Protein AF-A0A8H9YV05-F1 (afdb_monomer_lite)

Secondary structure (DSSP, 8-state):
-PPPPPTTB-HHHHHHHHHHTTTTHHHHGGGSSSPEEHHHHHHHHHHHT--HHHHHHHHHHHHSSTHHHHSEE-TT---SSGGGTT-TT-EEE-TTPPB-B-HHHHHHHHHHHSS--PBPPPPTT--EETTTTEE-B-B-TTT--BBSTTSB-TTHHHH-BTTB-GGGPPPP----HHHHHHHHHHHHHHT-SB-EEHHHHHHHHHHHHHHHHHH--TTHHHHHHHHHHHHHHHHHHHHHHHHT-GGGG----HHHHHHHHHH-SSHHHHHHHHHHH-S---BSGGGTTEEEEE-SSS-EEEEEETTTTEEEEE-SS--GGGTTS-SGGGGGGS---EEE-TTSPPPP-----

pLDDT: mean 85.39, std 14.09, range [30.28, 97.0]

Structure (mmCIF, N/CA/C/O backbone):
data_AF-A0A8H9YV05-F1
#
_entry.id   AF-A0A8H9YV05-F1
#
loop_
_atom_site.group_PDB
_atom_site.id
_atom_site.type_symbol
_atom_site.label_atom_id
_atom_site.label_alt_id
_atom_site.label_comp_id
_atom_site.label_asym_id
_atom_site.label_entity_id
_atom_site.label_seq_id
_atom_site.pdbx_PDB_ins_code
_atom_site.Cartn_x
_atom_site.Cartn_y
_atom_site.Cartn_z
_atom_site.occupancy
_atom_site.B_iso_or_equiv
_atom_site.auth_seq_id
_atom_site.auth_comp_id
_atom_site.auth_asym_id
_atom_site.auth_atom_id
_atom_site.pdbx_PDB_model_num
ATOM 1 N N . MET A 1 1 ? -4.183 -20.025 21.592 1.00 52.78 1 MET A N 1
ATOM 2 C CA . MET A 1 1 ? -4.871 -19.757 20.310 1.00 52.78 1 MET A CA 1
ATOM 3 C C . MET A 1 1 ? -4.458 -18.364 19.858 1.00 52.78 1 MET A C 1
ATOM 5 O O . MET A 1 1 ? -4.614 -17.441 20.644 1.00 52.78 1 MET A O 1
ATOM 9 N N . ARG A 1 2 ? -3.829 -18.220 18.684 1.00 69.75 2 ARG A N 1
ATOM 10 C CA . ARG A 1 2 ? -3.379 -16.913 18.174 1.00 69.75 2 ARG A CA 1
ATOM 11 C C . ARG A 1 2 ? -4.521 -16.258 17.395 1.00 69.75 2 ARG A C 1
ATOM 13 O O . ARG A 1 2 ? -5.194 -16.952 16.631 1.00 69.75 2 ARG A O 1
ATOM 20 N N . LEU A 1 3 ? -4.765 -14.966 17.610 1.00 84.75 3 LEU A N 1
ATOM 21 C CA . LEU A 1 3 ? -5.766 -14.237 16.833 1.00 84.75 3 LEU A CA 1
ATOM 22 C C . LEU A 1 3 ? -5.299 -14.144 15.381 1.00 84.75 3 LEU A C 1
ATOM 24 O O . LEU A 1 3 ? -4.133 -13.877 15.109 1.00 84.75 3 LEU A O 1
ATOM 28 N N . ARG A 1 4 ? -6.215 -14.382 14.443 1.00 90.25 4 ARG A N 1
ATOM 29 C CA . ARG A 1 4 ? -5.940 -14.176 13.021 1.00 90.25 4 ARG A CA 1
ATOM 30 C C . ARG A 1 4 ? -6.099 -12.694 12.691 1.00 90.25 4 ARG A C 1
ATOM 32 O O . ARG A 1 4 ? -7.070 -12.070 13.137 1.00 90.25 4 ARG A O 1
ATOM 39 N N . ILE A 1 5 ? -5.173 -12.161 11.902 1.00 95.00 5 ILE A N 1
ATOM 40 C CA . ILE A 1 5 ? -5.347 -10.871 11.235 1.00 95.00 5 ILE A CA 1
ATOM 41 C C . ILE A 1 5 ? -6.359 -11.029 10.091 1.00 95.00 5 ILE A C 1
ATOM 43 O O . ILE A 1 5 ? -6.326 -12.029 9.368 1.00 95.00 5 ILE A O 1
ATOM 47 N N . GLN A 1 6 ? -7.307 -10.100 9.970 1.00 95.44 6 GLN A N 1
ATOM 48 C CA . GLN A 1 6 ? -8.339 -10.152 8.931 1.00 95.44 6 GLN A CA 1
ATOM 49 C C . GLN A 1 6 ? -7.835 -9.569 7.613 1.00 95.44 6 GLN A C 1
ATOM 51 O O . GLN A 1 6 ? -6.949 -8.716 7.584 1.00 95.44 6 GLN A O 1
ATOM 56 N N . ARG A 1 7 ? -8.417 -10.005 6.490 1.00 92.38 7 ARG A N 1
ATOM 57 C CA . ARG A 1 7 ? -8.039 -9.493 5.168 1.00 92.38 7 ARG A CA 1
ATOM 58 C C . ARG A 1 7 ? -8.268 -7.980 5.100 1.00 92.38 7 ARG A C 1
ATOM 60 O O . ARG A 1 7 ? -9.391 -7.505 5.260 1.00 92.38 7 ARG A O 1
ATOM 67 N N . GLY A 1 8 ? -7.200 -7.235 4.823 1.00 91.56 8 GLY A N 1
ATOM 68 C CA . GLY A 1 8 ? -7.236 -5.775 4.762 1.00 91.56 8 GLY A CA 1
ATOM 69 C C . GLY A 1 8 ? -7.417 -5.088 6.118 1.00 91.56 8 GLY A C 1
ATOM 70 O O . GLY A 1 8 ? -7.754 -3.910 6.125 1.00 91.56 8 GLY A O 1
ATOM 71 N N . GLU A 1 9 ? -7.235 -5.789 7.242 1.00 96.25 9 GLU A N 1
ATOM 72 C CA . GLU A 1 9 ? -7.061 -5.180 8.569 1.00 96.25 9 GLU A CA 1
ATOM 73 C C . GLU A 1 9 ? -5.712 -4.453 8.638 1.00 96.25 9 GLU A C 1
ATOM 75 O O . GLU A 1 9 ? -4.730 -4.962 8.106 1.00 96.25 9 GLU A O 1
ATOM 80 N N . SER A 1 10 ? -5.628 -3.279 9.267 1.00 95.44 10 SER A N 1
ATOM 81 C CA . SER A 1 10 ? -4.327 -2.623 9.466 1.00 95.44 10 SER A CA 1
ATOM 82 C C . SER A 1 10 ? -3.483 -3.346 10.519 1.00 95.44 10 SER A C 1
ATOM 84 O O . SER A 1 10 ? -4.015 -3.985 11.433 1.00 95.44 10 SER A O 1
ATOM 86 N N . LEU A 1 11 ? -2.156 -3.197 10.454 1.00 95.31 11 LEU A N 1
ATOM 87 C CA . LEU A 1 11 ? -1.271 -3.714 11.506 1.00 95.31 11 LEU A CA 1
ATOM 88 C C . LEU A 1 11 ? -1.637 -3.144 12.884 1.00 95.31 11 LEU A C 1
ATOM 90 O O . LEU A 1 11 ? -1.702 -3.892 13.861 1.00 95.31 11 LEU A O 1
ATOM 94 N N . ARG A 1 12 ? -1.949 -1.843 12.961 1.00 93.62 12 ARG A N 1
ATOM 95 C CA . ARG A 1 12 ? -2.385 -1.207 14.212 1.00 93.62 12 ARG A CA 1
ATOM 96 C C . ARG A 1 12 ? -3.721 -1.734 14.717 1.00 93.62 12 ARG A C 1
ATOM 98 O O . ARG A 1 12 ? -3.843 -1.965 15.916 1.00 93.62 12 ARG A O 1
ATOM 105 N N . SER A 1 13 ? -4.688 -1.988 13.835 1.00 94.88 13 SER A N 1
ATOM 106 C CA . SER A 1 13 ? -5.951 -2.629 14.219 1.00 94.88 13 SER A CA 1
ATOM 107 C C . SER A 1 13 ? -5.705 -3.989 14.847 1.00 94.88 13 SER A C 1
ATOM 109 O O . SER A 1 13 ? -6.236 -4.278 15.915 1.00 94.88 13 SER A O 1
ATOM 111 N N . TYR A 1 14 ? -4.869 -4.812 14.207 1.00 95.31 14 TYR A N 1
ATOM 112 C CA . TYR A 1 14 ? -4.550 -6.142 14.704 1.00 95.31 14 TYR A CA 1
ATOM 113 C C . TYR A 1 14 ? -3.910 -6.085 16.095 1.00 95.31 14 TYR A C 1
ATOM 115 O O . TYR A 1 14 ? -4.326 -6.821 16.993 1.00 95.31 14 TYR A O 1
ATOM 123 N N . VAL A 1 15 ? -2.937 -5.189 16.292 1.00 94.12 15 VAL A N 1
ATOM 124 C CA . VAL A 1 15 ? -2.293 -4.973 17.595 1.00 94.12 15 VAL A CA 1
ATOM 125 C C . VAL A 1 15 ? -3.318 -4.504 18.630 1.00 94.12 15 VAL A C 1
ATOM 127 O O . VAL A 1 15 ? -3.464 -5.155 19.664 1.00 94.12 15 VAL A O 1
ATOM 130 N N . ALA A 1 16 ? -4.076 -3.444 18.342 1.00 93.06 16 ALA A N 1
ATOM 131 C CA . ALA A 1 16 ? -5.063 -2.878 19.260 1.00 93.06 16 ALA A CA 1
ATOM 132 C C . ALA A 1 16 ? -6.143 -3.897 19.648 1.00 93.06 16 ALA A C 1
ATOM 134 O O . ALA A 1 16 ? -6.433 -4.072 20.830 1.00 93.06 16 ALA A O 1
ATOM 135 N N . ARG A 1 17 ? -6.675 -4.649 18.679 1.00 93.38 17 ARG A N 1
ATOM 136 C CA . ARG A 1 17 ? -7.692 -5.687 18.906 1.00 93.38 17 ARG A CA 1
ATOM 137 C C . ARG A 1 17 ? -7.158 -6.820 19.768 1.00 93.38 17 ARG A C 1
ATOM 139 O O . ARG A 1 17 ? -7.846 -7.312 20.661 1.00 93.38 17 ARG A O 1
ATOM 146 N N . THR A 1 18 ? -5.924 -7.237 19.502 1.00 92.38 18 THR A N 1
ATOM 147 C CA . THR A 1 18 ? -5.271 -8.310 20.254 1.00 92.38 18 THR A CA 1
ATOM 148 C C . THR A 1 18 ? -5.051 -7.901 21.711 1.00 92.38 18 THR A C 1
ATOM 150 O O . THR A 1 18 ? -5.370 -8.671 22.619 1.00 92.38 18 THR A O 1
ATOM 153 N N . LEU A 1 19 ? -4.617 -6.658 21.940 1.00 91.56 19 LEU A N 1
ATOM 154 C CA . LEU A 1 19 ? -4.466 -6.082 23.275 1.00 91.56 19 LEU A CA 1
ATOM 155 C C . LEU A 1 19 ? -5.808 -5.895 23.994 1.00 91.56 19 LEU A C 1
ATOM 157 O O . LEU A 1 19 ? -5.911 -6.262 25.164 1.00 91.56 19 LEU A O 1
ATOM 161 N N . TYR A 1 20 ? -6.831 -5.388 23.301 1.00 91.31 20 TYR A N 1
ATOM 162 C CA . TYR A 1 20 ? -8.177 -5.183 23.844 1.00 91.31 20 TYR A CA 1
ATOM 163 C C . TYR A 1 20 ? -8.790 -6.492 24.356 1.00 91.31 20 TYR A C 1
ATOM 165 O O . TYR A 1 20 ? -9.303 -6.559 25.471 1.00 91.31 20 TYR A O 1
ATOM 173 N N . LEU A 1 21 ? -8.649 -7.575 23.587 1.00 90.44 21 LEU A N 1
ATOM 174 C CA . LEU A 1 21 ? -9.121 -8.906 23.977 1.00 90.44 21 LEU A CA 1
ATOM 175 C C . LEU A 1 21 ? -8.194 -9.612 24.992 1.00 90.44 21 LEU A C 1
ATOM 177 O O . LEU A 1 21 ? -8.432 -10.769 25.332 1.00 90.44 21 LEU A O 1
ATOM 181 N N . ASN A 1 22 ? -7.132 -8.948 25.467 1.00 83.75 22 ASN A N 1
ATOM 182 C CA . ASN A 1 22 ? -6.084 -9.488 26.344 1.00 83.75 22 ASN A CA 1
ATOM 183 C C . ASN A 1 22 ? -5.389 -10.767 25.820 1.00 83.75 22 ASN A C 1
ATOM 185 O O . ASN A 1 22 ? -4.737 -11.480 26.587 1.00 83.75 22 ASN A O 1
ATOM 189 N N . PHE A 1 23 ? -5.452 -11.056 24.518 1.00 74.88 23 PHE A N 1
ATOM 190 C CA . PHE A 1 23 ? -4.668 -12.136 23.912 1.00 74.88 23 PHE A CA 1
ATOM 191 C C . PHE A 1 23 ? -3.246 -11.640 23.646 1.00 74.88 23 PHE A C 1
ATOM 193 O O . PHE A 1 23 ? -3.064 -10.541 23.148 1.00 74.88 23 PHE A O 1
ATOM 200 N N . GLY A 1 24 ? -2.208 -12.413 23.980 1.00 64.75 24 GLY A N 1
ATOM 201 C CA . GLY A 1 24 ? -0.823 -12.044 23.628 1.00 64.75 24 GLY A CA 1
ATOM 202 C C . GLY A 1 24 ? -0.342 -10.696 24.195 1.00 64.75 24 GLY A C 1
ATOM 203 O O . GLY A 1 24 ? 0.605 -10.114 23.669 1.00 64.75 24 GLY A O 1
ATOM 204 N N . LYS A 1 25 ? -0.971 -10.192 25.271 1.00 75.62 25 LYS A N 1
ATOM 205 C CA . LYS A 1 25 ? -0.705 -8.863 25.852 1.00 75.62 25 LYS A CA 1
ATOM 206 C C . LYS A 1 25 ? 0.775 -8.616 26.140 1.00 75.62 25 LYS A C 1
ATOM 208 O O . LYS A 1 25 ? 1.276 -7.531 25.875 1.00 75.62 25 LYS A O 1
ATOM 213 N N . HIS A 1 26 ? 1.483 -9.628 26.636 1.00 79.06 26 HIS A N 1
ATOM 214 C CA . HIS A 1 26 ? 2.916 -9.530 26.916 1.00 79.06 26 HIS A CA 1
ATOM 215 C C . HIS A 1 26 ? 3.777 -9.416 25.651 1.00 79.06 26 HIS A C 1
ATOM 217 O O . HIS A 1 26 ? 4.826 -8.780 25.684 1.00 79.06 26 HIS A O 1
ATOM 223 N N . GLU A 1 27 ? 3.347 -10.009 24.537 1.00 81.69 27 GLU A N 1
ATOM 224 C CA . GLU A 1 27 ? 4.117 -10.021 23.293 1.00 81.69 27 GLU A CA 1
ATOM 225 C C . GLU A 1 27 ? 3.935 -8.717 22.513 1.00 81.69 27 GLU A C 1
ATOM 227 O O . GLU A 1 27 ? 4.899 -8.226 21.933 1.00 81.69 27 GLU A O 1
ATOM 232 N N . LEU A 1 28 ? 2.736 -8.127 22.517 1.00 85.69 28 LEU A N 1
ATOM 233 C CA . LEU A 1 28 ? 2.411 -6.959 21.690 1.00 85.69 28 LEU A CA 1
ATOM 234 C C . LEU A 1 28 ? 2.335 -5.628 22.452 1.00 85.69 28 LEU A C 1
ATOM 236 O O . LEU A 1 28 ? 2.206 -4.591 21.813 1.00 85.69 28 LEU A O 1
ATOM 240 N N . SER A 1 29 ? 2.438 -5.603 23.785 1.00 84.81 29 SER A N 1
ATOM 241 C CA . SER A 1 29 ? 2.327 -4.353 24.562 1.00 84.81 29 SER A CA 1
ATOM 242 C C . SER A 1 29 ? 3.334 -3.284 24.136 1.00 84.81 29 SER A C 1
ATOM 244 O O . SER A 1 29 ? 3.000 -2.104 24.101 1.00 84.81 29 SER A O 1
ATOM 246 N N . SER A 1 30 ? 4.543 -3.694 23.742 1.00 86.19 30 SER A N 1
ATOM 247 C CA . SER A 1 30 ? 5.581 -2.786 23.240 1.00 86.19 30 SER A CA 1
ATOM 248 C C . SER A 1 30 ? 5.214 -2.094 21.921 1.00 86.19 30 SER A C 1
ATOM 250 O O . SER A 1 30 ? 5.922 -1.186 21.512 1.00 86.19 30 SER A O 1
ATOM 252 N N . LEU A 1 31 ? 4.169 -2.568 21.237 1.00 88.56 31 LEU A N 1
ATOM 253 C CA . LEU A 1 31 ? 3.692 -2.094 19.934 1.00 88.56 31 LEU A CA 1
ATOM 254 C C . LEU A 1 31 ? 2.426 -1.240 20.051 1.00 88.56 31 LEU A C 1
ATOM 256 O O . LEU A 1 31 ? 1.922 -0.762 19.039 1.00 88.56 31 LEU A O 1
ATOM 260 N N . ALA A 1 32 ? 1.886 -1.093 21.265 1.00 84.31 32 ALA A N 1
ATOM 261 C CA . ALA A 1 32 ? 0.654 -0.351 21.503 1.00 84.31 32 ALA A CA 1
ATOM 262 C C . ALA A 1 32 ? 0.807 1.137 21.160 1.00 84.31 32 ALA A C 1
ATOM 264 O O . ALA A 1 32 ? -0.126 1.740 20.644 1.00 84.31 32 ALA A O 1
ATOM 265 N N . ASN A 1 33 ? 1.996 1.692 21.415 1.00 85.50 33 ASN A N 1
ATOM 266 C CA . ASN A 1 33 ? 2.287 3.119 21.328 1.00 85.50 33 ASN A CA 1
ATOM 267 C C . ASN A 1 33 ? 3.436 3.388 20.347 1.00 85.50 33 ASN A C 1
ATOM 269 O O . ASN A 1 33 ? 4.320 2.547 20.172 1.00 85.50 33 ASN A O 1
ATOM 273 N N . GLY A 1 34 ? 3.465 4.587 19.761 1.00 89.06 34 GLY A N 1
ATOM 274 C CA . GLY A 1 34 ? 4.542 5.013 18.867 1.00 89.06 34 GLY A CA 1
ATOM 275 C C . GLY A 1 34 ? 4.494 4.377 17.472 1.00 89.06 34 GLY A C 1
ATOM 276 O O . GLY A 1 34 ? 3.502 3.766 17.061 1.00 89.06 34 GLY A O 1
ATOM 277 N N . ASN A 1 35 ? 5.552 4.601 16.694 1.00 92.38 35 ASN A N 1
ATOM 278 C CA . ASN A 1 35 ? 5.661 4.166 15.299 1.00 92.38 35 ASN A CA 1
ATOM 279 C C . ASN A 1 35 ? 5.780 2.639 15.183 1.00 92.38 35 ASN A C 1
ATOM 281 O O . ASN A 1 35 ? 6.497 2.022 15.964 1.00 92.38 35 ASN A O 1
ATOM 285 N N . ILE A 1 36 ? 5.157 2.047 14.159 1.00 93.69 36 ILE A N 1
ATOM 286 C CA . ILE A 1 36 ? 5.468 0.675 13.740 1.00 93.69 36 ILE A CA 1
ATOM 287 C C . ILE A 1 36 ? 6.731 0.728 12.887 1.00 93.69 36 ILE A C 1
ATOM 289 O O . ILE A 1 36 ? 6.741 1.334 11.812 1.00 93.69 36 ILE A O 1
ATOM 293 N N . LEU A 1 37 ? 7.789 0.078 13.360 1.00 94.69 37 LEU A N 1
ATOM 294 C CA . LEU A 1 37 ? 9.064 -0.033 12.660 1.00 94.69 37 LEU A CA 1
ATOM 295 C C . LEU A 1 37 ? 9.184 -1.375 11.924 1.00 94.69 37 LEU A C 1
ATOM 297 O O . LEU A 1 37 ? 8.449 -2.325 12.187 1.00 94.69 37 LEU A O 1
ATOM 301 N N . THR A 1 38 ? 10.173 -1.520 11.044 1.00 93.62 38 THR A N 1
ATOM 302 C CA . THR A 1 38 ? 10.475 -2.805 10.382 1.00 93.62 38 THR A CA 1
ATOM 303 C C . THR A 1 38 ? 10.584 -3.973 11.365 1.00 93.62 38 THR A C 1
ATOM 305 O O . THR A 1 38 ? 10.028 -5.048 11.128 1.00 93.62 38 THR A O 1
ATOM 308 N N . LYS A 1 39 ? 11.304 -3.791 12.482 1.00 92.69 39 LYS A N 1
ATOM 309 C CA . LYS A 1 39 ? 11.471 -4.843 13.505 1.00 92.69 39 LYS A CA 1
ATOM 310 C C . LYS A 1 39 ? 10.130 -5.300 14.098 1.00 92.69 39 LYS A C 1
ATOM 312 O O . LYS A 1 39 ? 9.983 -6.458 14.481 1.00 92.69 39 LYS A O 1
ATOM 317 N N . ASP A 1 40 ? 9.157 -4.399 14.138 1.00 94.81 40 ASP A N 1
ATOM 318 C CA . ASP A 1 40 ? 7.835 -4.631 14.696 1.00 94.81 40 ASP A CA 1
ATOM 319 C C . ASP A 1 40 ? 6.972 -5.442 13.733 1.00 94.81 40 ASP A C 1
ATOM 321 O O . ASP A 1 40 ? 6.318 -6.397 14.147 1.00 94.81 40 ASP A O 1
ATOM 325 N N . VAL A 1 41 ? 7.053 -5.149 12.431 1.00 95.56 41 VAL A N 1
ATOM 326 C CA . VAL A 1 41 ? 6.415 -5.969 11.392 1.00 95.56 41 VAL A CA 1
ATOM 327 C C . VAL A 1 41 ? 6.980 -7.390 11.402 1.00 95.56 41 VAL A C 1
ATOM 329 O O . VAL A 1 41 ? 6.204 -8.341 11.393 1.00 95.56 41 VAL A O 1
ATOM 332 N N . ARG A 1 42 ? 8.307 -7.563 11.513 1.00 93.06 42 ARG A N 1
ATOM 333 C CA . ARG A 1 42 ? 8.933 -8.896 11.649 1.00 93.06 42 ARG A CA 1
ATOM 334 C C . ARG A 1 42 ? 8.435 -9.643 12.889 1.00 93.06 42 ARG A C 1
ATOM 336 O O . ARG A 1 42 ? 8.116 -10.830 12.823 1.00 93.06 42 ARG A O 1
ATOM 343 N N . LYS A 1 43 ? 8.293 -8.936 14.014 1.00 92.12 43 LYS A N 1
ATOM 344 C CA . LYS A 1 43 ? 7.726 -9.486 15.252 1.00 92.12 43 LYS A CA 1
ATOM 345 C C . LYS A 1 43 ? 6.268 -9.923 15.071 1.00 92.12 43 LYS A C 1
ATOM 347 O O . LYS A 1 43 ? 5.922 -11.032 15.472 1.00 92.12 43 LYS A O 1
ATOM 352 N N . ILE A 1 44 ? 5.429 -9.101 14.435 1.00 94.06 44 ILE A N 1
ATOM 353 C CA . ILE A 1 44 ? 4.034 -9.447 14.114 1.00 94.06 44 ILE A CA 1
ATOM 354 C C . ILE A 1 44 ? 3.983 -10.668 13.185 1.00 94.06 44 ILE A C 1
ATOM 356 O O . ILE A 1 44 ? 3.204 -11.587 13.439 1.00 94.06 44 ILE A O 1
ATOM 360 N N . ALA A 1 45 ? 4.842 -10.724 12.165 1.00 93.19 45 ALA A N 1
ATOM 361 C CA . ALA A 1 45 ? 4.931 -11.848 11.234 1.00 93.19 45 ALA A CA 1
ATOM 362 C C . ALA A 1 45 ? 5.250 -13.159 11.973 1.00 93.19 45 ALA A C 1
ATOM 364 O O . ALA A 1 45 ? 4.524 -14.144 11.843 1.00 93.19 45 ALA A O 1
ATOM 365 N N . SER A 1 46 ? 6.252 -13.139 12.857 1.00 89.62 46 SER A N 1
ATOM 366 C CA . SER A 1 46 ? 6.613 -14.279 13.712 1.00 89.62 46 SER A CA 1
ATOM 367 C C . SER A 1 46 ? 5.459 -14.734 14.620 1.00 89.62 46 SER A C 1
ATOM 369 O O . SER A 1 46 ? 5.153 -15.931 14.707 1.00 89.62 46 SER A O 1
ATOM 371 N N . ILE A 1 47 ? 4.731 -13.789 15.229 1.00 89.38 47 ILE A N 1
ATOM 372 C CA . ILE A 1 47 ? 3.528 -14.087 16.024 1.00 89.38 47 ILE A CA 1
ATOM 373 C C . ILE A 1 47 ? 2.448 -14.731 15.149 1.00 89.38 47 ILE A C 1
ATOM 375 O O . ILE A 1 47 ? 1.819 -15.697 15.568 1.00 89.38 47 ILE A O 1
ATOM 379 N N . LEU A 1 48 ? 2.258 -14.297 13.907 1.00 90.62 48 LEU A N 1
ATOM 380 C CA . LEU A 1 48 ? 1.307 -14.926 12.983 1.00 90.62 48 LEU A CA 1
ATOM 381 C C . LEU A 1 48 ? 1.788 -16.282 12.431 1.00 90.62 48 LEU A C 1
ATOM 383 O O . LEU A 1 48 ? 1.007 -16.995 11.804 1.00 90.62 48 LEU A O 1
ATOM 387 N N . GLY A 1 49 ? 3.034 -16.678 12.714 1.00 89.38 49 GLY A N 1
ATOM 388 C CA . GLY A 1 49 ? 3.655 -17.880 12.152 1.00 89.38 49 GLY A CA 1
ATOM 389 C C . GLY A 1 49 ? 4.117 -17.697 10.705 1.00 89.38 49 GLY A C 1
ATOM 390 O O . GLY A 1 49 ? 4.291 -18.680 9.994 1.00 89.38 49 GLY A O 1
ATOM 391 N N . TRP A 1 50 ? 4.285 -16.451 10.263 1.00 90.69 50 TRP A N 1
ATOM 392 C CA . TRP A 1 50 ? 4.803 -16.066 8.953 1.00 90.69 50 TRP A CA 1
ATOM 393 C C . TRP A 1 50 ? 6.237 -15.560 9.132 1.00 90.69 50 TRP A C 1
ATOM 395 O O . TRP A 1 50 ? 6.486 -14.360 9.158 1.00 90.69 50 TRP A O 1
ATOM 405 N N . SER A 1 51 ? 7.181 -16.466 9.368 1.00 82.19 51 SER A N 1
ATOM 406 C CA . SER A 1 51 ? 8.589 -16.101 9.556 1.00 82.19 51 SER A CA 1
ATOM 407 C C . SER A 1 51 ? 9.244 -15.602 8.264 1.00 82.19 51 SER A C 1
ATOM 409 O O . SER A 1 51 ? 8.758 -15.871 7.167 1.00 82.19 51 SER A O 1
ATOM 411 N N . GLY A 1 52 ? 10.378 -14.915 8.411 1.00 87.25 52 GLY A N 1
ATOM 412 C CA . GLY A 1 52 ? 11.224 -14.510 7.293 1.00 87.25 52 GLY A CA 1
ATOM 413 C C . GLY A 1 52 ? 10.689 -13.334 6.477 1.00 87.25 52 GLY A C 1
ATOM 414 O O . GLY A 1 52 ? 9.688 -12.684 6.810 1.00 87.25 52 GLY A O 1
ATOM 415 N N . CYS A 1 53 ? 11.378 -13.061 5.374 1.00 91.19 53 CYS A N 1
ATOM 416 C CA . CYS A 1 53 ? 11.109 -11.923 4.505 1.00 91.19 53 CYS A CA 1
ATOM 417 C C . CYS A 1 53 ? 9.767 -12.050 3.784 1.00 91.19 53 CYS A C 1
ATOM 419 O O . CYS A 1 53 ? 9.103 -11.040 3.569 1.00 91.19 53 CYS A O 1
ATOM 421 N N . HIS A 1 54 ? 9.305 -13.269 3.509 1.00 93.50 54 HIS A N 1
ATOM 422 C CA . HIS A 1 54 ? 7.990 -13.504 2.922 1.00 93.50 54 HIS A CA 1
ATOM 423 C C . HIS A 1 54 ? 6.863 -13.043 3.832 1.00 93.50 54 HIS A C 1
ATOM 425 O O . HIS A 1 54 ? 6.002 -12.279 3.400 1.00 93.50 54 HIS A O 1
ATOM 431 N N . GLY A 1 55 ? 6.881 -13.447 5.106 1.00 94.00 55 GLY A N 1
ATOM 432 C CA . GLY A 1 55 ? 5.873 -13.011 6.064 1.00 94.00 55 GLY A CA 1
ATOM 433 C C . GLY A 1 55 ? 5.879 -11.501 6.270 1.00 94.00 55 GLY A C 1
ATOM 434 O O . GLY A 1 55 ? 4.819 -10.876 6.310 1.00 94.00 55 GLY A O 1
ATOM 435 N N . PHE A 1 56 ? 7.069 -10.900 6.319 1.00 95.25 56 PHE A N 1
ATOM 436 C CA . PHE A 1 56 ? 7.228 -9.449 6.363 1.00 95.25 56 PHE A CA 1
ATOM 437 C C . PHE A 1 56 ? 6.636 -8.757 5.123 1.00 95.25 56 PHE A C 1
ATOM 439 O O . PHE A 1 56 ? 5.803 -7.862 5.257 1.00 95.25 56 PHE A O 1
ATOM 446 N N . ASN A 1 57 ? 7.015 -9.191 3.919 1.00 95.81 57 ASN A N 1
ATOM 447 C CA . ASN A 1 57 ? 6.571 -8.608 2.651 1.00 95.81 57 ASN A CA 1
ATOM 448 C C . ASN A 1 57 ? 5.066 -8.765 2.439 1.00 95.81 57 ASN A C 1
ATOM 450 O O . ASN A 1 57 ? 4.396 -7.821 2.014 1.00 95.81 57 ASN A O 1
ATOM 454 N N . ARG A 1 58 ? 4.517 -9.917 2.830 1.00 95.75 58 ARG A N 1
ATOM 455 C CA . ARG A 1 58 ? 3.078 -10.155 2.869 1.00 95.75 58 ARG A CA 1
ATOM 456 C C . ARG A 1 58 ? 2.369 -9.155 3.779 1.00 95.75 58 ARG A C 1
ATOM 458 O O . ARG A 1 58 ? 1.378 -8.560 3.364 1.00 95.75 58 ARG A O 1
ATOM 465 N N . LEU A 1 59 ? 2.878 -8.930 4.995 1.00 96.38 59 LEU A N 1
ATOM 466 C CA . LEU A 1 59 ? 2.295 -7.947 5.913 1.00 96.38 59 LEU A CA 1
ATOM 467 C C . LEU A 1 59 ? 2.329 -6.528 5.343 1.00 96.38 59 LEU A C 1
ATOM 469 O O . LEU A 1 59 ? 1.330 -5.816 5.429 1.00 96.38 59 LEU A O 1
ATOM 473 N N . LEU A 1 60 ? 3.442 -6.134 4.721 1.00 95.19 60 LEU A N 1
ATOM 474 C CA . LEU A 1 60 ? 3.539 -4.843 4.044 1.00 95.19 60 LEU A CA 1
ATOM 475 C C . LEU A 1 60 ? 2.523 -4.714 2.904 1.00 95.19 60 LEU A C 1
ATOM 477 O O . LEU A 1 60 ? 1.872 -3.684 2.772 1.00 95.19 60 LEU A O 1
ATOM 481 N N . HIS A 1 61 ? 2.363 -5.744 2.075 1.00 95.00 61 HIS A N 1
ATOM 482 C CA . HIS A 1 61 ? 1.429 -5.685 0.955 1.00 95.00 61 HIS A CA 1
ATOM 483 C C . HIS A 1 61 ? -0.037 -5.656 1.410 1.00 95.00 61 HIS A C 1
ATOM 485 O O . HIS A 1 61 ? -0.832 -4.837 0.943 1.00 95.00 61 HIS A O 1
ATOM 491 N N . GLU A 1 62 ? -0.414 -6.559 2.317 1.00 95.06 62 GLU A N 1
ATOM 492 C CA . GLU A 1 62 ? -1.818 -6.816 2.648 1.00 95.06 62 GLU A CA 1
ATOM 493 C C . GLU A 1 62 ? -2.372 -5.892 3.747 1.00 95.06 62 GLU A C 1
ATOM 495 O O . GLU A 1 62 ? -3.588 -5.684 3.798 1.00 95.06 62 GLU A O 1
ATOM 500 N N . HIS A 1 63 ? -1.512 -5.317 4.600 1.00 95.81 63 HIS A N 1
ATOM 501 C CA . HIS A 1 63 ? -1.933 -4.680 5.859 1.00 95.81 63 HIS A CA 1
ATOM 502 C C . HIS A 1 63 ? -1.394 -3.257 6.089 1.00 95.81 63 HIS A C 1
ATOM 504 O O . HIS A 1 63 ? -1.667 -2.668 7.137 1.00 95.81 63 HIS A O 1
ATOM 510 N N . THR A 1 64 ? -0.680 -2.673 5.121 1.00 94.06 64 THR A N 1
ATOM 511 C CA . THR A 1 64 ? -0.209 -1.277 5.175 1.00 94.06 64 THR A CA 1
ATOM 512 C C . THR A 1 64 ? -0.455 -0.552 3.846 1.00 94.06 64 THR A C 1
ATOM 514 O O . THR A 1 64 ? -1.073 -1.100 2.928 1.00 94.06 64 THR A O 1
ATOM 517 N N . ASN A 1 65 ? 0.016 0.693 3.742 1.00 91.19 65 ASN A N 1
ATOM 518 C CA . ASN A 1 65 ? 0.019 1.477 2.506 1.00 91.19 65 ASN A CA 1
ATOM 519 C C . ASN A 1 65 ? 1.241 1.211 1.603 1.00 91.19 65 ASN A C 1
ATOM 521 O O . ASN A 1 65 ? 1.394 1.849 0.561 1.00 91.19 65 ASN A O 1
ATOM 525 N N . TYR A 1 66 ? 2.094 0.242 1.955 1.00 91.19 66 TYR A N 1
ATOM 526 C CA . TYR A 1 66 ? 3.323 -0.067 1.222 1.00 91.19 66 TYR A CA 1
ATOM 527 C C . TYR A 1 66 ? 3.147 -0.455 -0.259 1.00 91.19 66 TYR A C 1
ATOM 529 O O . TYR A 1 66 ? 4.111 -0.278 -1.011 1.00 91.19 66 TYR A O 1
ATOM 537 N N . PRO A 1 67 ? 1.983 -0.934 -0.756 1.00 91.75 67 PRO A N 1
ATOM 538 C CA . PRO A 1 67 ? 1.777 -1.075 -2.197 1.00 91.75 67 PRO A CA 1
ATOM 539 C C . PRO A 1 67 ? 2.062 0.215 -2.989 1.00 91.75 67 PRO A C 1
ATOM 541 O O . PRO A 1 67 ? 2.589 0.123 -4.098 1.00 91.75 67 PRO A O 1
ATOM 544 N N . MET A 1 68 ? 1.854 1.406 -2.403 1.00 88.06 68 MET A N 1
ATOM 545 C CA . MET A 1 68 ? 2.255 2.678 -3.034 1.00 88.06 68 MET A CA 1
ATOM 546 C C . MET A 1 68 ? 3.766 2.788 -3.269 1.00 88.06 68 MET A C 1
ATOM 548 O O . MET A 1 68 ? 4.201 3.564 -4.101 1.00 88.06 68 MET A O 1
ATOM 552 N N . ASN A 1 69 ? 4.602 2.020 -2.577 1.00 85.19 69 ASN A N 1
ATOM 553 C CA . ASN A 1 69 ? 6.059 2.064 -2.745 1.00 85.19 69 ASN A CA 1
ATOM 554 C C . ASN A 1 69 ? 6.608 0.923 -3.610 1.00 85.19 69 ASN A C 1
ATOM 556 O O . ASN A 1 69 ? 7.778 0.937 -3.972 1.00 85.19 69 ASN A O 1
ATOM 560 N N . SER A 1 70 ? 5.799 -0.097 -3.905 1.00 87.75 70 SER A N 1
ATOM 561 C CA . SER A 1 70 ? 6.317 -1.404 -4.345 1.00 87.75 70 SER A CA 1
ATOM 562 C C . SER A 1 70 ? 5.629 -1.999 -5.571 1.00 87.75 70 SER A C 1
ATOM 564 O O . SER A 1 70 ? 6.186 -2.908 -6.195 1.00 87.75 70 SER A O 1
ATOM 566 N N . VAL A 1 71 ? 4.441 -1.506 -5.942 1.00 92.00 71 VAL A N 1
ATOM 567 C CA . VAL A 1 71 ? 3.712 -2.010 -7.116 1.00 92.00 71 VAL A CA 1
ATOM 568 C C . VAL A 1 71 ? 4.440 -1.648 -8.408 1.00 92.00 71 VAL A C 1
ATOM 570 O O . VAL A 1 71 ? 4.632 -2.528 -9.246 1.00 92.00 71 VAL A O 1
ATOM 573 N N . PHE A 1 72 ? 4.897 -0.401 -8.561 1.00 91.06 72 PHE A N 1
ATOM 574 C CA . PHE A 1 72 ? 5.830 -0.050 -9.633 1.00 91.06 72 PHE A CA 1
ATOM 575 C C . PHE A 1 72 ? 7.191 -0.665 -9.337 1.00 91.06 72 PHE A C 1
ATOM 577 O O . PHE A 1 72 ? 7.741 -0.480 -8.250 1.00 91.06 72 PHE A O 1
ATOM 584 N N . LYS A 1 73 ? 7.725 -1.418 -10.295 1.00 88.69 73 LYS A N 1
ATOM 585 C CA . LYS A 1 73 ? 8.947 -2.191 -10.088 1.00 88.69 73 LYS A CA 1
ATOM 586 C C . LYS A 1 73 ? 9.820 -2.146 -11.332 1.00 88.69 73 LYS A C 1
ATOM 588 O O . LYS A 1 73 ? 9.331 -2.276 -12.457 1.00 88.69 73 LYS A O 1
ATOM 593 N N . ASP A 1 74 ? 11.111 -1.950 -11.105 1.00 86.06 74 ASP A N 1
ATOM 594 C CA . ASP A 1 74 ? 12.135 -2.152 -12.121 1.00 86.06 74 ASP A CA 1
ATOM 595 C C . ASP A 1 74 ? 12.410 -3.649 -12.285 1.00 86.06 74 ASP A C 1
ATOM 597 O O . ASP A 1 74 ? 12.352 -4.414 -11.323 1.00 86.06 74 ASP A O 1
ATOM 601 N N . GLU A 1 75 ? 12.719 -4.095 -13.497 1.00 83.31 75 GLU A N 1
ATOM 602 C CA . GLU A 1 75 ? 13.004 -5.509 -13.735 1.00 83.31 75 GLU A CA 1
ATOM 603 C C . GLU A 1 75 ? 14.285 -6.003 -13.038 1.00 83.31 75 GLU A C 1
ATOM 605 O O . GLU A 1 75 ? 14.358 -7.196 -12.712 1.00 83.31 75 GLU A O 1
ATOM 610 N N . HIS A 1 76 ? 15.234 -5.097 -12.759 1.00 82.56 76 HIS A N 1
ATOM 611 C CA . HIS A 1 76 ? 16.497 -5.357 -12.064 1.00 82.56 76 HIS A CA 1
ATOM 612 C C . HIS A 1 76 ? 16.328 -5.445 -10.545 1.00 82.56 76 HIS A C 1
ATOM 614 O O . HIS A 1 76 ? 17.155 -6.065 -9.874 1.00 82.56 76 HIS A O 1
ATOM 620 N N . ASP A 1 77 ? 15.250 -4.872 -9.999 1.00 85.06 77 ASP A N 1
ATOM 621 C CA . ASP A 1 77 ? 14.895 -5.026 -8.592 1.00 85.06 77 ASP A CA 1
ATOM 622 C C . ASP A 1 77 ? 14.048 -6.289 -8.397 1.00 85.06 77 ASP A C 1
ATOM 624 O O . ASP A 1 77 ? 12.890 -6.392 -8.817 1.00 85.06 77 ASP A O 1
ATOM 628 N N . ILE A 1 78 ? 14.651 -7.280 -7.746 1.00 88.75 78 ILE A N 1
ATOM 629 C CA . ILE A 1 78 ? 13.999 -8.546 -7.400 1.00 88.75 78 ILE A CA 1
ATOM 630 C C . ILE A 1 78 ? 13.595 -8.607 -5.924 1.00 88.75 78 ILE A C 1
ATOM 632 O O . ILE A 1 78 ? 13.257 -9.676 -5.433 1.00 88.75 78 ILE A O 1
ATOM 636 N N . SER A 1 79 ? 13.606 -7.485 -5.203 1.00 89.88 79 SER A N 1
ATOM 637 C CA . SER A 1 79 ? 13.107 -7.405 -3.829 1.00 89.88 79 SER A CA 1
ATOM 638 C C . SER A 1 79 ? 11.721 -6.770 -3.783 1.00 89.88 79 SER A C 1
ATOM 640 O O . SER A 1 79 ? 11.441 -5.832 -4.525 1.00 89.88 79 SER A O 1
ATOM 642 N N . TYR A 1 80 ? 10.834 -7.231 -2.898 1.00 91.44 80 TYR A N 1
ATOM 643 C CA . TYR A 1 80 ? 9.555 -6.538 -2.697 1.00 91.44 80 TYR A CA 1
ATOM 644 C C . TYR A 1 80 ? 9.748 -5.250 -1.881 1.00 91.44 80 TYR A C 1
ATOM 646 O O . TYR A 1 80 ? 9.328 -4.175 -2.313 1.00 91.44 80 TYR A O 1
ATOM 654 N N . SER A 1 81 ? 10.438 -5.355 -0.740 1.00 88.38 81 SER A N 1
ATOM 655 C CA . SER A 1 81 ? 10.587 -4.281 0.249 1.00 88.38 81 SER A CA 1
ATOM 656 C C . SER A 1 81 ? 11.889 -3.484 0.186 1.00 88.38 81 SER A C 1
ATOM 658 O O . SER A 1 81 ? 12.248 -2.850 1.180 1.00 88.38 81 SER A O 1
ATOM 660 N N . LEU A 1 82 ? 12.666 -3.564 -0.899 1.00 83.94 82 LEU A N 1
ATOM 661 C CA . LEU A 1 82 ? 13.986 -2.924 -0.968 1.00 83.94 82 LEU A CA 1
ATOM 662 C C . LEU A 1 82 ? 14.833 -3.283 0.275 1.00 83.94 82 LEU A C 1
ATOM 664 O O . LEU A 1 82 ? 14.820 -4.426 0.746 1.00 83.94 82 LEU A O 1
ATOM 668 N N . ALA A 1 83 ? 15.553 -2.302 0.825 1.00 81.19 83 ALA A N 1
ATOM 669 C CA . ALA A 1 83 ? 16.331 -2.424 2.055 1.00 81.19 83 ALA A CA 1
ATOM 670 C C . ALA A 1 83 ? 15.479 -2.287 3.337 1.00 81.19 83 ALA A C 1
ATOM 672 O O . ALA A 1 83 ? 16.020 -2.326 4.444 1.00 81.19 83 ALA A O 1
ATOM 673 N N . SER A 1 84 ? 14.150 -2.127 3.235 1.00 86.06 84 SER A N 1
ATOM 674 C CA . SER A 1 84 ? 13.296 -1.948 4.417 1.00 86.06 84 SER A CA 1
ATOM 675 C C . SER A 1 84 ? 13.344 -3.156 5.348 1.00 86.06 84 SER A C 1
ATOM 677 O O . SER A 1 84 ? 13.278 -2.951 6.552 1.00 86.06 84 SER A O 1
ATOM 679 N N . TYR A 1 85 ? 13.503 -4.384 4.834 1.00 88.12 85 TYR A N 1
ATOM 680 C CA . TYR A 1 85 ? 13.575 -5.601 5.659 1.00 88.12 85 TYR A CA 1
ATOM 681 C C . TYR A 1 85 ? 14.809 -5.631 6.578 1.00 88.12 85 TYR A C 1
ATOM 683 O O . TYR A 1 85 ? 14.713 -6.023 7.741 1.00 88.12 85 TYR A O 1
ATOM 691 N N . THR A 1 86 ? 15.964 -5.174 6.086 1.00 86.12 86 THR A N 1
ATOM 692 C CA . THR A 1 86 ? 17.226 -5.169 6.845 1.00 86.12 86 THR A CA 1
ATOM 693 C C . THR A 1 86 ? 17.343 -3.950 7.762 1.00 86.12 86 THR A C 1
ATOM 695 O O . THR A 1 86 ? 17.919 -4.040 8.851 1.00 86.12 86 THR A O 1
ATOM 698 N N . ASN A 1 87 ? 16.745 -2.816 7.386 1.00 87.44 87 ASN A N 1
ATOM 699 C CA . ASN A 1 87 ? 16.744 -1.608 8.203 1.00 87.44 87 ASN A CA 1
ATOM 700 C C . ASN A 1 87 ? 15.689 -1.667 9.319 1.00 87.44 87 ASN A C 1
ATOM 702 O O . ASN A 1 87 ? 14.547 -1.241 9.159 1.00 87.44 87 ASN A O 1
ATOM 706 N N . SER A 1 88 ? 16.102 -2.134 10.497 1.00 87.31 88 SER A N 1
ATOM 707 C CA . SER A 1 88 ? 15.226 -2.298 11.669 1.00 87.31 88 SER A CA 1
ATOM 708 C C . SER A 1 88 ? 14.543 -1.014 12.158 1.00 87.31 88 SER A C 1
ATOM 710 O O . SER A 1 88 ? 13.514 -1.113 12.829 1.00 87.31 88 SER A O 1
ATOM 712 N N . GLY A 1 89 ? 15.119 0.159 11.872 1.00 88.31 89 GLY A N 1
ATOM 713 C CA . GLY A 1 89 ? 14.625 1.463 12.323 1.00 88.31 89 GLY A CA 1
ATOM 714 C C . GLY A 1 89 ? 13.710 2.171 11.325 1.00 88.31 89 GLY A C 1
ATOM 715 O O . GLY A 1 89 ? 13.226 3.258 11.626 1.00 88.31 89 GLY A O 1
ATOM 716 N N . TYR A 1 90 ? 13.477 1.586 10.148 1.00 90.19 90 TYR A N 1
ATOM 717 C CA . TYR A 1 90 ? 12.614 2.189 9.141 1.00 90.19 90 TYR A CA 1
ATOM 718 C C . TYR A 1 90 ? 11.160 2.226 9.630 1.00 90.19 90 TYR A C 1
ATOM 720 O O . TYR A 1 90 ? 10.628 1.215 10.096 1.00 90.19 90 TYR A O 1
ATOM 728 N N . VAL A 1 91 ? 10.534 3.402 9.546 1.00 92.19 91 VAL A N 1
ATOM 729 C CA . VAL A 1 91 ? 9.141 3.618 9.954 1.00 92.19 91 VAL A CA 1
ATOM 730 C C . VAL A 1 91 ? 8.222 3.105 8.852 1.00 92.19 91 VAL A C 1
ATOM 732 O O . VAL A 1 91 ? 8.219 3.637 7.748 1.00 92.19 91 VAL A O 1
ATOM 735 N N . ILE A 1 92 ? 7.439 2.075 9.168 1.00 91.94 92 ILE A N 1
ATOM 736 C CA . ILE A 1 92 ? 6.422 1.513 8.274 1.00 91.94 92 ILE A CA 1
ATOM 737 C C . ILE A 1 92 ? 5.088 2.238 8.458 1.00 91.94 92 ILE A C 1
ATOM 739 O O . ILE A 1 92 ? 4.422 2.550 7.477 1.00 91.94 92 ILE A O 1
ATOM 743 N N . GLU A 1 93 ? 4.704 2.528 9.704 1.00 91.31 93 GLU A N 1
ATOM 744 C CA . GLU A 1 93 ? 3.469 3.255 10.015 1.00 91.31 93 GLU A CA 1
ATOM 745 C C . GLU A 1 93 ? 3.709 4.258 11.151 1.00 91.31 93 GLU A C 1
ATOM 747 O O . GLU A 1 93 ? 4.101 3.879 12.258 1.00 91.31 93 GLU A O 1
ATOM 752 N N . SER A 1 94 ? 3.455 5.543 10.895 1.00 89.00 94 SER A N 1
ATOM 753 C CA . SER A 1 94 ? 3.561 6.609 11.905 1.00 89.00 94 SER A CA 1
ATOM 754 C C . SER A 1 94 ? 2.491 6.460 12.998 1.00 89.00 94 SER A C 1
ATOM 756 O O . SER A 1 94 ? 1.404 5.953 12.719 1.00 89.00 94 SER A O 1
ATOM 758 N N . SER A 1 95 ? 2.768 6.854 14.245 1.00 86.38 95 SER A N 1
ATOM 759 C CA . SER A 1 95 ? 1.747 6.925 15.315 1.00 86.38 95 SER A CA 1
ATOM 760 C C . SER A 1 95 ? 0.758 8.064 15.108 1.00 86.38 95 SER A C 1
ATOM 762 O O . SER A 1 95 ? -0.413 7.932 15.456 1.00 86.38 95 SER A O 1
ATOM 764 N N . ALA A 1 96 ? 1.223 9.133 14.461 1.00 85.19 96 ALA A N 1
ATOM 765 C CA . ALA A 1 96 ? 0.423 10.289 14.082 1.00 85.19 96 ALA A CA 1
ATOM 766 C C . ALA A 1 96 ? -0.468 10.024 12.858 1.00 85.19 96 ALA A C 1
ATOM 768 O O . ALA A 1 96 ? -1.216 10.908 12.445 1.00 85.19 96 ALA A O 1
ATOM 769 N N . LEU A 1 97 ? -0.375 8.836 12.247 1.00 86.06 97 LEU A N 1
ATOM 770 C CA . LEU A 1 97 ? -1.256 8.471 11.147 1.00 86.06 97 LEU A CA 1
ATOM 771 C C . LEU A 1 97 ? -2.698 8.444 11.655 1.00 86.06 97 LEU A C 1
ATOM 773 O O . LEU A 1 97 ? -3.016 7.689 12.573 1.00 86.06 97 LEU A O 1
ATOM 777 N N . SER A 1 98 ? -3.546 9.268 11.047 1.00 87.00 98 SER A N 1
ATOM 778 C CA . SER A 1 98 ? -4.974 9.262 11.334 1.00 87.00 98 SER A CA 1
ATOM 779 C C . SER A 1 98 ? -5.638 8.070 10.651 1.00 87.00 98 SER A C 1
ATOM 781 O O . SER A 1 98 ? -5.394 7.795 9.473 1.00 87.00 98 SER A O 1
ATOM 783 N N . HIS A 1 99 ? -6.484 7.364 11.395 1.00 92.38 99 HIS A N 1
ATOM 784 C CA . HIS A 1 99 ? -7.315 6.289 10.872 1.00 92.38 99 HIS A CA 1
ATOM 785 C C . HIS A 1 99 ? -8.710 6.818 10.559 1.00 92.38 99 HIS A C 1
ATOM 787 O O . HIS A 1 99 ? -9.215 7.746 11.186 1.00 92.38 99 HIS A O 1
ATOM 793 N N . SER A 1 100 ? -9.353 6.198 9.582 1.00 94.50 100 SER A N 1
ATOM 794 C CA . SER A 1 100 ? -10.735 6.483 9.235 1.00 94.50 100 SER A CA 1
ATOM 795 C C . SER A 1 100 ? -11.483 5.185 8.976 1.00 94.50 100 SER A C 1
ATOM 797 O O . SER A 1 100 ? -10.885 4.125 8.750 1.00 94.50 100 SER A O 1
ATOM 799 N N . PHE A 1 101 ? -12.807 5.242 9.059 1.00 96.06 101 PHE A N 1
ATOM 800 C CA . PHE A 1 101 ? -13.652 4.080 8.813 1.00 96.06 101 PHE A CA 1
ATOM 801 C C . PHE A 1 101 ? -14.865 4.442 7.961 1.00 96.06 101 PHE A C 1
ATOM 803 O O . PHE A 1 101 ? -15.308 5.585 7.917 1.00 96.06 101 PHE A O 1
ATOM 810 N N . CYS A 1 102 ? -15.412 3.438 7.286 1.00 96.56 102 CYS A N 1
ATOM 811 C CA . CYS A 1 102 ? -16.696 3.535 6.606 1.00 96.56 102 CYS A CA 1
ATOM 812 C C . CYS A 1 102 ? -17.772 2.909 7.511 1.00 96.56 102 CYS A C 1
ATOM 814 O O . CYS A 1 102 ? -17.611 1.735 7.874 1.00 96.56 102 CYS A O 1
ATOM 816 N N . PRO A 1 103 ? -18.849 3.635 7.870 1.00 97.00 103 PRO A N 1
ATOM 817 C CA . PRO A 1 103 ? -19.914 3.094 8.720 1.00 97.00 103 PRO A CA 1
ATOM 818 C C . PRO A 1 103 ? -20.585 1.838 8.141 1.00 97.00 103 PRO A C 1
ATOM 820 O O . PRO A 1 103 ? -20.916 0.904 8.876 1.00 97.00 103 PRO A O 1
ATOM 823 N N . ASP A 1 104 ? -20.699 1.760 6.814 1.00 97.00 104 ASP A N 1
ATOM 824 C CA . ASP A 1 104 ? -21.273 0.597 6.133 1.00 97.00 104 ASP A CA 1
ATOM 825 C C . ASP A 1 104 ? -20.324 -0.609 6.149 1.00 97.00 104 ASP A C 1
ATOM 827 O O . ASP A 1 104 ? -20.759 -1.726 6.423 1.00 97.00 104 ASP A O 1
ATOM 831 N N . CYS A 1 105 ? -19.012 -0.415 5.938 1.00 96.69 105 CYS A N 1
ATOM 832 C CA . CYS A 1 105 ? -18.016 -1.484 6.123 1.00 96.69 105 CYS A CA 1
ATOM 833 C C . CYS A 1 105 ? -18.043 -2.033 7.546 1.00 96.69 105 CYS A C 1
ATOM 835 O O . CYS A 1 105 ? -17.991 -3.245 7.732 1.00 96.69 105 CYS A O 1
ATOM 837 N N . LEU A 1 106 ? -18.134 -1.142 8.532 1.00 96.38 106 LEU A N 1
ATOM 838 C CA . LEU A 1 106 ? -18.215 -1.511 9.937 1.00 96.38 106 LEU A CA 1
ATOM 839 C C . LEU A 1 106 ? -19.465 -2.372 10.186 1.00 96.38 106 LEU A C 1
ATOM 841 O O . LEU A 1 106 ? -19.371 -3.451 10.772 1.00 96.38 106 LEU A O 1
ATOM 845 N N . SER A 1 107 ? -20.618 -1.941 9.672 1.00 96.12 107 SER A N 1
ATOM 846 C CA . SER A 1 107 ? -21.878 -2.686 9.764 1.00 96.12 107 SER A CA 1
ATOM 847 C C . SER A 1 107 ? -21.814 -4.050 9.069 1.00 96.12 107 SER A C 1
ATOM 849 O O . SER A 1 107 ? -22.293 -5.046 9.617 1.00 96.12 107 SER A O 1
ATOM 851 N N . ASP A 1 108 ? -21.206 -4.119 7.884 1.00 96.50 108 ASP A N 1
ATOM 852 C CA . ASP A 1 108 ? -20.992 -5.365 7.145 1.00 96.50 108 ASP A CA 1
ATOM 853 C C . ASP A 1 108 ? -20.092 -6.340 7.914 1.00 96.50 108 ASP A C 1
ATOM 855 O O . ASP A 1 108 ? -20.373 -7.540 7.956 1.00 96.50 108 ASP A O 1
ATOM 859 N N . ASP A 1 109 ? -19.026 -5.844 8.545 1.00 96.75 109 ASP A N 1
ATOM 860 C CA . ASP A 1 109 ? -18.112 -6.661 9.347 1.00 96.75 109 ASP A CA 1
ATOM 861 C C . ASP A 1 109 ? -18.806 -7.225 10.584 1.00 96.75 109 ASP A C 1
ATOM 863 O O . ASP A 1 109 ? -18.718 -8.423 10.842 1.00 96.75 109 ASP A O 1
ATOM 867 N N . ILE A 1 110 ? -19.581 -6.411 11.305 1.00 95.94 110 ILE A N 1
ATOM 868 C CA . ILE A 1 110 ? -20.359 -6.896 12.454 1.00 95.94 110 ILE A CA 1
ATOM 869 C C . ILE A 1 110 ? -21.340 -7.985 12.015 1.00 95.94 110 ILE A C 1
ATOM 871 O O . ILE A 1 110 ? -21.413 -9.034 12.652 1.00 95.94 110 ILE A O 1
ATOM 875 N N . LYS A 1 111 ? -22.062 -7.775 10.909 1.00 96.38 111 LYS A N 1
ATOM 876 C CA . LYS A 1 111 ? -23.025 -8.761 10.395 1.00 96.38 111 LYS A CA 1
ATOM 877 C C . LYS A 1 111 ? -22.360 -10.068 9.962 1.00 96.38 111 LYS A C 1
ATOM 879 O O . LYS A 1 111 ? -22.942 -11.130 10.157 1.00 96.38 111 LYS A O 1
ATOM 884 N N . SER A 1 112 ? -21.178 -10.000 9.349 1.00 95.81 112 SER A N 1
ATOM 885 C CA . SER A 1 112 ? -20.526 -11.166 8.736 1.00 95.81 112 SER A CA 1
ATOM 886 C C . SER A 1 112 ? -19.540 -11.893 9.653 1.00 95.81 112 SER A C 1
ATOM 888 O O . SER A 1 112 ? -19.403 -13.111 9.557 1.00 95.81 112 SER A O 1
ATOM 890 N N . LEU A 1 113 ? -18.857 -11.170 10.539 1.00 94.62 113 LEU A N 1
ATOM 891 C CA . LEU A 1 113 ? -17.781 -11.681 11.392 1.00 94.62 113 LEU A CA 1
ATOM 892 C C . LEU A 1 113 ? -18.121 -11.617 12.885 1.00 94.62 113 LEU A C 1
ATOM 894 O O . LEU A 1 113 ? -17.428 -12.239 13.688 1.00 94.62 113 LEU A O 1
ATOM 898 N N . GLY A 1 114 ? -19.158 -10.866 13.268 1.00 94.62 114 GLY A N 1
ATOM 899 C CA . GLY A 1 114 ? -19.515 -10.598 14.665 1.00 94.62 114 GLY A CA 1
ATOM 900 C C . GLY A 1 114 ? -18.693 -9.483 15.320 1.00 94.62 114 GLY A C 1
ATOM 901 O O . GLY A 1 114 ? -18.904 -9.183 16.491 1.00 94.62 114 GLY A O 1
ATOM 902 N N . TYR A 1 115 ? -17.754 -8.871 14.594 1.00 94.25 115 TYR A N 1
ATOM 903 C CA . TYR A 1 115 ? -16.933 -7.753 15.058 1.00 94.25 115 TYR A CA 1
ATOM 904 C C . TYR A 1 115 ? -16.387 -6.954 13.870 1.00 94.25 115 TYR A C 1
ATOM 906 O O . TYR A 1 115 ? -16.257 -7.482 12.768 1.00 94.25 115 TYR A O 1
ATOM 914 N N . SER A 1 116 ? -16.028 -5.695 14.110 1.00 95.94 116 SER A N 1
ATOM 915 C CA . SER A 1 116 ? -15.376 -4.802 13.147 1.00 95.94 116 SER A CA 1
ATOM 916 C C . SER A 1 116 ? -13.879 -4.638 13.431 1.00 95.94 116 SER A C 1
ATOM 918 O O . SER A 1 116 ? -13.365 -5.045 14.476 1.00 95.94 116 SER A O 1
ATOM 920 N N . TYR A 1 117 ? -13.154 -4.045 12.486 1.00 96.56 117 TYR A N 1
ATOM 921 C CA . TYR A 1 117 ? -11.729 -3.738 12.609 1.00 96.56 117 TYR A CA 1
ATOM 922 C C . TYR A 1 117 ? -11.366 -2.533 11.741 1.00 96.56 117 TYR A C 1
ATOM 924 O O . TYR A 1 117 ? -12.069 -2.215 10.778 1.00 96.56 117 TYR A O 1
ATOM 932 N N . TRP A 1 118 ? -10.249 -1.874 12.052 1.00 96.00 118 TRP A N 1
ATOM 933 C CA . TRP A 1 118 ? -9.752 -0.802 11.196 1.00 96.00 118 TRP A CA 1
ATOM 934 C C . TRP A 1 118 ? -9.127 -1.396 9.945 1.00 96.00 118 TRP A C 1
ATOM 936 O O . TRP A 1 118 ? -8.297 -2.311 9.998 1.00 96.00 118 TRP A O 1
ATOM 946 N N . ARG A 1 119 ? -9.541 -0.871 8.796 1.00 94.50 119 ARG A N 1
ATOM 947 C CA . ARG A 1 119 ? -8.959 -1.248 7.513 1.00 94.50 119 ARG A CA 1
ATOM 948 C C . ARG A 1 119 ? -7.538 -0.711 7.406 1.00 94.50 119 ARG A C 1
ATOM 950 O O . ARG A 1 119 ? -7.183 0.253 8.082 1.00 94.50 119 ARG A O 1
ATOM 957 N N . ARG A 1 120 ? -6.721 -1.346 6.560 1.00 92.06 120 ARG A N 1
ATOM 958 C CA . ARG A 1 120 ? -5.387 -0.838 6.223 1.00 92.06 120 ARG A CA 1
ATOM 959 C C . ARG A 1 120 ? -5.481 0.637 5.813 1.00 92.06 120 ARG A C 1
ATOM 961 O O . ARG A 1 120 ? -6.435 0.996 5.115 1.00 92.06 120 ARG A O 1
ATOM 968 N N . PRO A 1 121 ? -4.520 1.472 6.230 1.00 83.19 121 PRO A N 1
ATOM 969 C CA . PRO A 1 121 ? -4.555 2.888 5.916 1.00 83.19 121 PRO A CA 1
ATOM 970 C C . PRO A 1 121 ? -4.496 3.109 4.403 1.00 83.19 121 PRO A C 1
ATOM 972 O O . PRO A 1 121 ? -3.730 2.464 3.675 1.00 83.19 121 PRO A O 1
ATOM 975 N N . LEU A 1 122 ? -5.334 4.023 3.934 1.00 83.62 122 LEU A N 1
ATOM 976 C CA . LEU A 1 122 ? -5.289 4.524 2.567 1.00 83.62 122 LEU A CA 1
ATOM 977 C C . LEU A 1 122 ? -4.295 5.693 2.483 1.00 83.62 122 LEU A C 1
ATOM 979 O O . LEU A 1 122 ? -3.753 6.131 3.500 1.00 83.62 122 LEU A O 1
ATOM 983 N N . HIS A 1 123 ? -4.013 6.158 1.265 1.00 79.25 123 HIS A N 1
ATOM 984 C CA . HIS A 1 123 ? -3.287 7.415 1.073 1.00 79.25 123 HIS A CA 1
ATOM 985 C C . HIS A 1 123 ? -4.020 8.551 1.808 1.00 79.25 123 HIS A C 1
ATOM 987 O O . HIS A 1 123 ? -5.248 8.508 1.892 1.00 79.25 123 HIS A O 1
ATOM 993 N N . SER A 1 124 ? -3.290 9.539 2.338 1.00 77.38 124 SER A N 1
ATOM 994 C CA . SER A 1 124 ? -3.849 10.602 3.199 1.00 77.38 124 SER A CA 1
ATOM 995 C C . SER A 1 124 ? -5.003 11.371 2.561 1.00 77.38 124 SER A C 1
ATOM 997 O O . SER A 1 124 ? -5.867 11.869 3.269 1.00 77.38 124 SER A O 1
ATOM 999 N N . ASP A 1 125 ? -5.023 11.423 1.233 1.00 85.31 125 ASP A N 1
ATOM 1000 C CA . ASP A 1 125 ? -5.993 12.194 0.457 1.00 85.31 125 ASP A CA 1
ATOM 1001 C C . ASP A 1 125 ? -7.257 11.386 0.108 1.00 85.31 125 ASP A C 1
ATOM 1003 O O . ASP A 1 125 ? -8.150 11.878 -0.578 1.00 85.31 125 ASP A O 1
ATOM 1007 N N . VAL A 1 126 ? -7.349 10.122 0.540 1.00 90.94 126 VAL A N 1
ATOM 1008 C CA . VAL A 1 126 ? -8.514 9.273 0.267 1.00 90.94 126 VAL A CA 1
ATOM 1009 C C . VAL A 1 126 ? -9.548 9.405 1.381 1.00 90.94 126 VAL A C 1
ATOM 1011 O O . VAL A 1 126 ? -9.390 8.830 2.458 1.00 90.94 126 VAL A O 1
ATOM 1014 N N . ASN A 1 127 ? -10.665 10.058 1.058 1.00 93.81 127 ASN A N 1
ATOM 1015 C CA . ASN A 1 127 ? -11.777 10.306 1.984 1.00 93.81 127 ASN A CA 1
ATOM 1016 C C . ASN A 1 127 ? -13.034 9.479 1.674 1.00 93.81 127 ASN A C 1
ATOM 1018 O O . ASN A 1 127 ? -14.091 9.710 2.256 1.00 93.81 127 ASN A O 1
ATOM 1022 N N . VAL A 1 128 ? -12.955 8.518 0.748 1.00 95.50 128 VAL A N 1
ATOM 1023 C CA . VAL A 1 128 ? -14.125 7.796 0.221 1.00 95.50 128 VAL A CA 1
ATOM 1024 C C . VAL A 1 128 ? -13.929 6.285 0.292 1.00 95.50 128 VAL A C 1
ATOM 1026 O O . VAL A 1 128 ? -12.891 5.738 -0.089 1.00 95.50 128 VAL A O 1
ATOM 1029 N N . CYS A 1 129 ? -14.967 5.574 0.728 1.00 95.56 129 CYS A N 1
ATOM 1030 C CA . CYS A 1 129 ? -15.045 4.126 0.629 1.00 95.56 129 CYS A CA 1
ATOM 1031 C C . CYS A 1 129 ? -15.427 3.703 -0.793 1.00 95.56 129 CYS A C 1
ATOM 1033 O O . CYS A 1 129 ? -16.555 3.902 -1.226 1.00 95.56 129 CYS A O 1
ATOM 1035 N N . THR A 1 130 ? -14.528 3.020 -1.500 1.00 93.75 130 THR A N 1
ATOM 1036 C CA . THR A 1 130 ? -14.812 2.488 -2.851 1.00 93.75 130 THR A CA 1
ATOM 1037 C C . THR A 1 130 ? -15.846 1.362 -2.884 1.00 93.75 130 THR A C 1
ATOM 1039 O O . THR A 1 130 ? -16.388 1.070 -3.944 1.00 93.75 130 THR A O 1
ATOM 1042 N N . LYS A 1 131 ? -16.099 0.685 -1.755 1.00 95.00 131 LYS A N 1
ATOM 1043 C CA . LYS A 1 131 ? -17.073 -0.414 -1.690 1.00 95.00 131 LYS A CA 1
ATOM 1044 C C . LYS A 1 131 ? -18.508 0.103 -1.580 1.00 95.00 131 LYS A C 1
ATOM 1046 O O . LYS A 1 131 ? -19.401 -0.483 -2.183 1.00 95.00 131 LYS A O 1
ATOM 1051 N N . HIS A 1 132 ? -18.714 1.155 -0.793 1.00 95.62 132 HIS A N 1
ATOM 1052 C CA . HIS A 1 132 ? -20.044 1.673 -0.455 1.00 95.62 132 HIS A CA 1
ATOM 1053 C C . HIS A 1 132 ? -20.332 3.043 -1.064 1.00 95.62 132 HIS A C 1
ATOM 1055 O O . HIS A 1 132 ? -21.468 3.493 -1.001 1.00 95.62 132 HIS A O 1
ATOM 1061 N N . SER A 1 133 ? -19.330 3.686 -1.671 1.00 94.75 133 SER A N 1
ATOM 1062 C CA . SER A 1 133 ? -19.427 5.044 -2.214 1.00 94.75 133 SER A CA 1
ATOM 1063 C C . SER A 1 133 ? -19.912 6.051 -1.168 1.00 94.75 133 SER A C 1
ATOM 1065 O O . SER A 1 133 ? -20.784 6.873 -1.433 1.00 94.75 133 SER A O 1
ATOM 1067 N N . THR A 1 134 ? -19.345 5.969 0.037 1.00 95.25 134 THR A N 1
ATOM 1068 C CA . THR A 1 134 ? -19.650 6.850 1.173 1.00 95.25 134 THR A CA 1
ATOM 1069 C C . THR A 1 134 ? -18.387 7.501 1.717 1.00 95.25 134 THR A C 1
ATOM 1071 O O . THR A 1 134 ? -17.287 6.956 1.558 1.00 95.25 134 THR A O 1
ATOM 1074 N N . LYS A 1 135 ? -18.521 8.671 2.350 1.00 96.25 135 LYS A N 1
ATOM 1075 C CA . LYS A 1 135 ? -17.383 9.344 2.984 1.00 96.25 135 LYS A CA 1
ATOM 1076 C C . LYS A 1 135 ? -16.866 8.550 4.176 1.00 96.25 135 LYS A C 1
ATOM 1078 O O . LYS A 1 135 ? -17.629 7.969 4.951 1.00 96.25 135 LYS A O 1
ATOM 1083 N N . LEU A 1 136 ? -15.549 8.545 4.319 1.00 96.12 136 LEU A N 1
ATOM 1084 C CA . LEU A 1 136 ? -14.870 8.002 5.480 1.00 96.12 136 LEU A CA 1
ATOM 1085 C C . LEU A 1 136 ? -15.006 8.972 6.655 1.00 96.12 136 LEU A C 1
ATOM 1087 O O . LEU A 1 136 ? -14.980 10.191 6.506 1.00 96.12 136 LEU A O 1
ATOM 1091 N N . VAL A 1 137 ? -15.153 8.408 7.846 1.00 95.75 137 VAL A N 1
ATOM 1092 C CA . VAL A 1 137 ? -15.252 9.150 9.099 1.00 95.75 137 VAL A CA 1
ATOM 1093 C C . VAL A 1 137 ? -13.861 9.198 9.727 1.00 95.75 137 VAL A C 1
ATOM 1095 O O . VAL A 1 137 ? -13.334 8.164 10.138 1.00 95.75 137 VAL A O 1
ATOM 1098 N N . HIS A 1 138 ? -13.263 10.392 9.769 1.00 93.62 138 HIS A N 1
ATOM 1099 C CA . HIS A 1 138 ? -11.899 10.640 10.274 1.00 93.62 138 HIS A CA 1
ATOM 1100 C C . HIS A 1 138 ? -11.866 11.064 11.752 1.00 93.62 138 HIS A C 1
ATOM 1102 O O . HIS A 1 138 ? -10.867 10.881 12.449 1.00 93.62 138 HIS A O 1
ATOM 1108 N N . ASN A 1 139 ? -12.985 11.596 12.242 1.00 94.81 139 ASN A N 1
ATOM 1109 C CA . ASN A 1 139 ? -13.149 12.087 13.603 1.00 94.81 139 ASN A CA 1
ATOM 1110 C C . ASN A 1 139 ? -14.262 11.312 14.292 1.00 94.81 139 ASN A C 1
ATOM 1112 O O . ASN A 1 139 ? -15.272 10.972 13.675 1.00 94.81 139 ASN A O 1
ATOM 1116 N N . CYS A 1 140 ? -14.112 11.077 15.589 1.00 95.62 140 CYS A N 1
ATOM 1117 C CA . CYS A 1 140 ? -15.167 10.478 16.382 1.00 95.62 140 CYS A CA 1
ATOM 1118 C C . CYS A 1 140 ? -16.384 11.406 16.428 1.00 95.62 140 CYS A C 1
ATOM 1120 O O . CYS A 1 140 ? -16.278 12.520 16.941 1.00 95.62 140 CYS A O 1
ATOM 1122 N N . PRO A 1 141 ? -17.567 10.963 15.975 1.00 95.12 141 PRO A N 1
ATOM 1123 C CA . PRO A 1 141 ? -18.756 11.813 15.959 1.00 95.12 141 PRO A CA 1
ATOM 1124 C C . PRO A 1 141 ? -19.321 12.093 17.360 1.00 95.12 141 PRO A C 1
ATOM 1126 O O . PRO A 1 141 ? -20.265 12.867 17.493 1.00 95.12 141 PRO A O 1
ATOM 1129 N N . PHE A 1 142 ? -18.774 11.462 18.405 1.00 96.06 142 PHE A N 1
ATOM 1130 C CA . PHE A 1 142 ? -19.256 11.591 19.783 1.00 96.06 142 PHE A CA 1
ATOM 1131 C C . PHE A 1 142 ? -18.390 12.502 20.660 1.00 96.06 142 PHE A C 1
ATOM 1133 O O . PHE A 1 142 ? -18.901 13.045 21.639 1.00 96.06 142 PHE A O 1
ATOM 1140 N N . CYS A 1 143 ? -17.104 12.668 20.340 1.00 94.94 143 CYS A N 1
ATOM 1141 C CA . CYS A 1 143 ? -16.192 13.554 21.074 1.00 94.94 143 CYS A CA 1
ATOM 1142 C C . CYS A 1 143 ? -15.414 14.537 20.183 1.00 94.94 143 CYS A C 1
ATOM 1144 O O . CYS A 1 143 ? -14.805 15.457 20.711 1.00 94.94 143 CYS A O 1
ATOM 1146 N N . GLY A 1 144 ? -15.436 14.373 18.857 1.00 94.62 144 GLY A N 1
ATOM 1147 C CA . GLY A 1 144 ? -14.732 15.225 17.890 1.00 94.62 144 GLY A CA 1
ATOM 1148 C C . GLY A 1 144 ? -13.261 14.864 17.657 1.00 94.62 144 GLY A C 1
ATOM 1149 O O . GLY A 1 144 ? -12.673 15.315 16.673 1.00 94.62 144 GLY A O 1
ATOM 1150 N N . GLU A 1 145 ? -12.671 14.023 18.507 1.00 94.19 145 GLU A N 1
ATOM 1151 C CA . GLU A 1 145 ? -11.255 13.662 18.421 1.00 94.19 145 GLU A CA 1
ATOM 1152 C C . GLU A 1 145 ? -10.931 12.799 17.194 1.00 94.19 145 GLU A C 1
ATOM 1154 O O . GLU A 1 145 ? -11.719 11.944 16.783 1.00 94.19 145 GLU A O 1
ATOM 1159 N N . HIS A 1 146 ? -9.747 13.007 16.615 1.00 92.56 146 HIS A N 1
ATOM 1160 C CA . HIS A 1 146 ? -9.247 12.203 15.495 1.00 92.56 146 HIS A CA 1
ATOM 1161 C C . HIS A 1 146 ? -8.808 10.819 15.975 1.00 92.56 146 HIS A C 1
ATOM 1163 O O . HIS A 1 146 ? -8.177 10.700 17.031 1.00 92.56 146 HIS A O 1
ATOM 1169 N N . PHE A 1 147 ? -9.074 9.788 15.172 1.00 93.38 147 PHE A N 1
ATOM 1170 C CA . PHE A 1 147 ? -8.607 8.438 15.476 1.00 93.38 147 PHE A CA 1
ATOM 1171 C C . PHE A 1 147 ? -7.111 8.324 15.205 1.00 93.38 147 PHE A C 1
ATOM 1173 O O . PHE A 1 147 ? -6.670 8.436 14.061 1.00 93.38 147 PHE A O 1
ATOM 1180 N N . SER A 1 148 ? -6.331 8.112 16.256 1.00 89.38 148 SER A N 1
ATOM 1181 C CA . SER A 1 148 ? -4.897 7.848 16.176 1.00 89.38 148 SER A CA 1
ATOM 1182 C C . SER A 1 148 ? -4.431 7.210 17.479 1.00 89.38 148 SER A C 1
ATOM 1184 O O . SER A 1 148 ? -5.134 7.227 18.489 1.00 89.38 148 SER A O 1
ATOM 1186 N N . VAL A 1 149 ? -3.226 6.646 17.473 1.00 84.31 149 VAL A N 1
ATOM 1187 C CA . VAL A 1 149 ? -2.660 6.031 18.683 1.00 84.31 149 VAL A CA 1
ATOM 1188 C C . VAL A 1 149 ? -2.377 7.063 19.771 1.00 84.31 149 VAL A C 1
ATOM 1190 O O . VAL A 1 149 ? -2.547 6.768 20.949 1.00 84.31 149 VAL A O 1
ATOM 1193 N N . ASP A 1 150 ? -1.983 8.272 19.376 1.00 81.31 150 ASP A N 1
ATOM 1194 C CA . ASP A 1 150 ? -1.578 9.325 20.309 1.00 81.31 150 ASP A CA 1
ATOM 1195 C C . ASP A 1 150 ? -2.762 10.190 20.791 1.00 81.31 150 ASP A C 1
ATOM 1197 O O . ASP A 1 150 ? -2.566 11.076 21.621 1.00 81.31 150 ASP A O 1
ATOM 1201 N N . ASN A 1 151 ? -3.977 9.958 20.276 1.00 82.62 151 ASN A N 1
ATOM 1202 C CA . ASN A 1 151 ? -5.171 10.730 20.617 1.00 82.62 151 ASN A CA 1
ATOM 1203 C C . ASN A 1 151 ? -6.357 9.817 20.966 1.00 82.62 151 ASN A C 1
ATOM 1205 O O . ASN A 1 151 ? -6.413 9.262 22.065 1.00 82.62 151 ASN A O 1
ATOM 1209 N N . HIS A 1 152 ? -7.303 9.624 20.040 1.00 89.62 152 HIS A N 1
ATOM 1210 C CA . HIS A 1 152 ? -8.424 8.719 20.249 1.00 89.62 152 HIS A CA 1
ATOM 1211 C C . HIS A 1 152 ? -8.077 7.315 19.751 1.00 89.62 152 HIS A C 1
ATOM 1213 O O . HIS A 1 152 ? -8.177 7.021 18.555 1.00 89.62 152 HIS A O 1
ATOM 1219 N N . GLY A 1 153 ? -7.633 6.481 20.693 1.00 90.50 153 GLY A N 1
ATOM 1220 C CA . GLY A 1 153 ? -7.099 5.150 20.440 1.00 90.50 153 GLY A CA 1
ATOM 1221 C C . GLY A 1 153 ? -8.034 4.239 19.644 1.00 90.50 153 GLY A C 1
ATOM 1222 O O . GLY A 1 153 ? -9.261 4.366 19.649 1.00 90.50 153 GLY A O 1
ATOM 1223 N N . LEU A 1 154 ? -7.437 3.282 18.932 1.00 93.12 154 LEU A N 1
ATOM 1224 C CA . LEU A 1 154 ? -8.154 2.389 18.018 1.00 93.12 154 LEU A CA 1
ATOM 1225 C C . LEU A 1 154 ? -9.104 1.416 18.728 1.00 93.12 154 LEU A C 1
ATOM 1227 O O . LEU A 1 154 ? -9.978 0.836 18.080 1.00 93.12 154 LEU A O 1
ATOM 1231 N N . GLU A 1 155 ? -8.969 1.246 20.043 1.00 92.94 155 GLU A N 1
ATOM 1232 C CA . GLU A 1 155 ? -9.871 0.446 20.866 1.00 92.94 155 GLU A CA 1
ATOM 1233 C C . GLU A 1 155 ? -11.309 0.964 20.886 1.00 92.94 155 GLU A C 1
ATOM 1235 O O . GLU A 1 155 ? -12.219 0.161 21.104 1.00 92.94 155 GLU A O 1
ATOM 1240 N N . VAL A 1 156 ? -11.534 2.247 20.565 1.00 94.69 156 VAL A N 1
ATOM 1241 C CA . VAL A 1 156 ? -12.879 2.839 20.447 1.00 94.69 156 VAL A CA 1
ATOM 1242 C C . VAL A 1 156 ? -13.790 2.056 19.499 1.00 94.69 156 VAL A C 1
ATOM 1244 O O . VAL A 1 156 ? -15.000 1.989 19.719 1.00 94.69 156 VAL A O 1
ATOM 1247 N N . MET A 1 157 ? -13.214 1.395 18.487 1.00 94.75 157 MET A N 1
ATOM 1248 C CA . MET A 1 157 ? -13.935 0.503 17.573 1.00 94.75 157 MET A CA 1
ATOM 1249 C C . MET A 1 157 ? -14.760 -0.558 18.314 1.00 94.75 157 MET A C 1
ATOM 1251 O O . MET A 1 157 ? -15.809 -0.969 17.822 1.00 94.75 157 MET A O 1
ATOM 1255 N N . TRP A 1 158 ? -14.301 -0.986 19.492 1.00 94.69 158 TRP A N 1
ATOM 1256 C CA . TRP A 1 158 ? -14.921 -2.044 20.289 1.00 94.69 158 TRP A CA 1
ATOM 1257 C C . TRP A 1 158 ? -15.417 -1.552 21.651 1.00 94.69 158 TRP A C 1
ATOM 1259 O O . TRP A 1 158 ? -16.420 -2.061 22.143 1.00 94.69 158 TRP A O 1
ATOM 1269 N N . SER A 1 159 ? -14.747 -0.573 22.268 1.00 94.06 159 SER A N 1
ATOM 1270 C CA . SER A 1 159 ? -15.146 -0.032 23.575 1.00 94.06 159 SER A CA 1
ATOM 1271 C C . SER A 1 159 ? -16.256 1.015 23.497 1.00 94.06 159 SER A C 1
ATOM 1273 O O . SER A 1 159 ? -16.900 1.284 24.509 1.00 94.06 159 SER A O 1
ATOM 1275 N N . GLY A 1 160 ? -16.457 1.628 22.327 1.00 94.69 160 GLY A N 1
ATOM 1276 C CA . GLY A 1 160 ? -17.308 2.804 22.175 1.00 94.69 160 GLY A CA 1
ATOM 1277 C C . GLY A 1 160 ? -16.699 4.073 22.786 1.00 94.69 160 GLY A C 1
ATOM 1278 O O . GLY A 1 160 ? -15.612 4.060 23.370 1.00 94.69 160 GLY A O 1
ATOM 1279 N N . CYS A 1 161 ? -17.417 5.185 22.636 1.00 96.38 161 CYS A N 1
ATOM 1280 C CA . CYS A 1 161 ? -17.085 6.501 23.180 1.00 96.38 161 CYS A CA 1
ATOM 1281 C C . CYS A 1 161 ? -18.364 7.159 23.722 1.00 96.38 161 CYS A C 1
ATOM 1283 O O . CYS A 1 161 ? -19.405 7.130 23.068 1.00 96.38 161 CYS A O 1
ATOM 1285 N N . ASN A 1 162 ? -18.307 7.736 24.929 1.00 93.56 162 ASN A N 1
ATOM 1286 C CA . ASN A 1 162 ? -19.445 8.399 25.587 1.00 93.56 162 ASN A CA 1
ATOM 1287 C C . ASN A 1 162 ? -20.730 7.541 25.647 1.00 93.56 162 ASN A C 1
ATOM 1289 O O . ASN A 1 162 ? -21.838 8.047 25.489 1.00 93.56 162 ASN A O 1
ATOM 1293 N N . GLY A 1 163 ? -20.581 6.227 25.862 1.00 93.62 163 GLY A N 1
ATOM 1294 C CA . GLY A 1 163 ? -21.699 5.277 25.940 1.00 93.62 163 GLY A CA 1
ATOM 1295 C C . GLY A 1 163 ? -22.322 4.898 24.592 1.00 93.62 163 GLY A C 1
ATOM 1296 O O . GLY A 1 163 ? -23.333 4.200 24.580 1.00 93.62 163 GLY A O 1
ATOM 1297 N N . ARG A 1 164 ? -21.729 5.340 23.477 1.00 95.81 164 ARG A N 1
ATOM 1298 C CA . ARG A 1 164 ? -22.187 5.077 22.110 1.00 95.81 164 ARG A CA 1
ATOM 1299 C C . ARG A 1 164 ? -21.137 4.324 21.309 1.00 95.81 164 ARG A C 1
ATOM 1301 O O . ARG A 1 164 ? -19.938 4.441 21.571 1.00 95.81 164 ARG A O 1
ATOM 1308 N N . TYR A 1 165 ? -21.579 3.576 20.308 1.00 95.44 165 TYR A N 1
ATOM 1309 C CA . TYR A 1 165 ? -20.703 2.770 19.461 1.00 95.44 165 TYR A CA 1
ATOM 1310 C C . TYR A 1 165 ? -20.604 3.332 18.043 1.00 95.44 165 TYR A C 1
ATOM 1312 O O . TYR A 1 165 ? -21.553 3.900 17.505 1.00 95.44 165 TYR A O 1
ATOM 1320 N N . LEU A 1 166 ? -19.445 3.150 17.400 1.00 95.44 166 LEU A N 1
ATOM 1321 C CA . LEU A 1 166 ? -19.205 3.650 16.039 1.00 95.44 166 LEU A CA 1
ATOM 1322 C C . LEU A 1 166 ? -20.130 3.016 14.979 1.00 95.44 166 LEU A C 1
ATOM 1324 O O . LEU A 1 166 ? -20.288 3.579 13.900 1.00 95.44 166 LEU A O 1
ATOM 1328 N N . ASN A 1 167 ? -20.772 1.880 15.270 1.00 92.88 167 ASN A N 1
ATOM 1329 C CA . ASN A 1 167 ? -21.778 1.275 14.388 1.00 92.88 167 ASN A CA 1
ATOM 1330 C C . ASN A 1 167 ? -23.125 2.016 14.380 1.00 92.88 167 ASN A C 1
ATOM 1332 O O . ASN A 1 167 ? -23.965 1.719 13.538 1.00 92.88 167 ASN A O 1
ATOM 1336 N N . GLU A 1 168 ? -23.348 2.959 15.297 1.00 93.75 168 GLU A N 1
ATOM 1337 C CA . GLU A 1 168 ? -24.532 3.828 15.298 1.00 93.75 168 GLU A CA 1
ATOM 1338 C C . GLU A 1 168 ? -24.404 5.001 14.314 1.00 93.75 168 GLU A C 1
ATOM 1340 O O . GLU A 1 168 ? -25.344 5.779 14.141 1.00 93.75 168 GLU A O 1
ATOM 1345 N N . VAL A 1 169 ? -23.226 5.180 13.714 1.00 94.62 169 VAL A N 1
ATOM 1346 C CA . VAL A 1 169 ? -22.939 6.285 12.801 1.00 94.62 169 VAL A CA 1
ATOM 1347 C C . VAL A 1 169 ? -23.605 6.020 11.455 1.00 94.62 169 VAL A C 1
ATOM 1349 O O . VAL A 1 169 ? -23.489 4.934 10.895 1.00 94.62 169 VAL A O 1
ATOM 1352 N N . VAL A 1 170 ? -24.295 7.028 10.926 1.00 93.94 170 VAL A N 1
ATOM 1353 C CA . VAL A 1 170 ? -24.936 6.966 9.608 1.00 93.94 170 VAL A CA 1
ATOM 1354 C C . VAL A 1 170 ? -23.938 7.420 8.547 1.00 93.94 170 VAL A C 1
ATOM 1356 O O . VAL A 1 170 ? -23.221 8.399 8.747 1.00 93.94 170 VAL A O 1
ATOM 1359 N N . ALA A 1 171 ? -23.879 6.702 7.428 1.00 94.19 171 ALA A N 1
ATOM 1360 C CA . ALA A 1 171 ? -22.975 7.026 6.335 1.00 94.19 171 ALA A CA 1
ATOM 1361 C C . ALA A 1 171 ? -23.418 8.285 5.566 1.00 94.19 171 ALA A C 1
ATOM 1363 O O . ALA A 1 171 ? -24.604 8.471 5.293 1.00 94.19 171 ALA A O 1
ATOM 1364 N N . ASP A 1 172 ? -22.451 9.125 5.183 1.00 93.69 172 ASP A N 1
ATOM 1365 C CA . ASP A 1 172 ? -22.664 10.251 4.266 1.00 93.69 172 ASP A CA 1
ATOM 1366 C C . ASP A 1 172 ? -22.426 9.795 2.818 1.00 93.69 172 ASP A C 1
ATOM 1368 O O . ASP A 1 172 ? -21.333 9.342 2.467 1.00 93.69 172 ASP A O 1
ATOM 1372 N N . THR A 1 173 ? -23.455 9.920 1.978 1.00 91.25 173 THR A N 1
ATOM 1373 C CA . THR A 1 173 ? -23.437 9.545 0.555 1.00 91.25 173 THR A CA 1
ATOM 1374 C C . THR A 1 173 ? -23.066 10.704 -0.375 1.00 91.25 173 THR A C 1
ATOM 1376 O O . THR A 1 173 ? -23.024 10.516 -1.588 1.00 91.25 173 THR A O 1
ATOM 1379 N N . GLY A 1 174 ? -22.830 11.911 0.148 1.00 89.88 174 GLY A N 1
ATOM 1380 C CA . GLY A 1 174 ? -22.475 13.106 -0.623 1.00 89.88 174 GLY A CA 1
ATOM 1381 C C . GLY A 1 174 ? -21.022 13.101 -1.098 1.00 89.88 174 GLY A C 1
ATOM 1382 O O . GLY A 1 174 ? -20.253 13.977 -0.705 1.00 89.88 174 GLY A O 1
ATOM 1383 N N . VAL A 1 175 ? -20.646 12.091 -1.880 1.00 90.62 175 VAL A N 1
ATOM 1384 C CA . VAL A 1 175 ? -19.284 11.849 -2.370 1.00 90.62 175 VAL A CA 1
ATOM 1385 C C . VAL A 1 175 ? -18.998 12.642 -3.645 1.00 90.62 175 VAL A C 1
ATOM 1387 O O . VAL A 1 175 ? -19.793 12.625 -4.582 1.00 90.62 175 VAL A O 1
ATOM 1390 N N . ASP A 1 176 ? -17.836 13.295 -3.684 1.00 92.88 176 ASP A N 1
ATOM 1391 C CA . ASP A 1 176 ? -17.321 13.988 -4.864 1.00 92.88 176 ASP A CA 1
ATOM 1392 C C . ASP A 1 176 ? -16.701 13.002 -5.877 1.00 92.88 176 ASP A C 1
ATOM 1394 O O . ASP A 1 176 ? -16.048 12.022 -5.504 1.00 92.88 176 ASP A O 1
ATOM 1398 N N . GLU A 1 177 ? -16.901 13.248 -7.175 1.00 92.50 177 GLU A N 1
ATOM 1399 C CA . GLU A 1 177 ? -16.418 12.357 -8.240 1.00 92.50 177 GLU A CA 1
ATOM 1400 C C . GLU A 1 177 ? -14.884 12.281 -8.309 1.00 92.50 177 GLU A C 1
ATOM 1402 O O . GLU A 1 177 ? -14.335 11.217 -8.612 1.00 92.50 177 GLU A O 1
ATOM 1407 N N . VAL A 1 178 ? -14.178 13.372 -8.000 1.00 93.00 178 VAL A N 1
ATOM 1408 C CA . VAL A 1 178 ? -12.710 13.419 -7.964 1.00 93.00 178 VAL A CA 1
ATOM 1409 C C . VAL A 1 178 ? -12.191 12.591 -6.792 1.00 93.00 178 VAL A C 1
ATOM 1411 O O . VAL A 1 178 ? -11.271 11.787 -6.973 1.00 93.00 178 VAL A O 1
ATOM 1414 N N . GLU A 1 179 ? -12.811 12.709 -5.615 1.00 93.19 179 GLU A N 1
ATOM 1415 C CA . GLU A 1 179 ? -12.463 11.882 -4.452 1.00 93.19 179 GLU A CA 1
ATOM 1416 C C . GLU A 1 179 ? -12.753 10.394 -4.706 1.00 93.19 179 GLU A C 1
ATOM 1418 O O . GLU A 1 179 ? -11.932 9.528 -4.385 1.00 93.19 179 GLU A O 1
ATOM 1423 N N . ALA A 1 180 ? -13.889 10.078 -5.337 1.00 94.50 180 ALA A N 1
ATOM 1424 C CA . ALA A 1 180 ? -14.240 8.712 -5.717 1.00 94.50 180 ALA A CA 1
ATOM 1425 C C . ALA A 1 180 ? -13.248 8.128 -6.733 1.00 94.50 180 ALA A C 1
ATOM 1427 O O . ALA A 1 180 ? -12.825 6.973 -6.597 1.00 94.50 180 ALA A O 1
ATOM 1428 N N . LYS A 1 181 ? -12.835 8.930 -7.726 1.00 95.44 181 LYS A N 1
ATOM 1429 C CA . LYS A 1 181 ? -11.804 8.557 -8.698 1.00 95.44 181 LYS A CA 1
ATOM 1430 C C . LYS A 1 181 ? -10.498 8.238 -7.978 1.00 95.44 181 LYS A C 1
ATOM 1432 O O . LYS A 1 181 ? -9.992 7.125 -8.119 1.00 95.44 181 LYS A O 1
ATOM 1437 N N . LEU A 1 182 ? -9.988 9.159 -7.160 1.00 94.94 182 LEU A N 1
ATOM 1438 C CA . LEU A 1 182 ? -8.760 8.966 -6.387 1.00 94.94 182 LEU A CA 1
ATOM 1439 C C . LEU A 1 182 ? -8.816 7.681 -5.547 1.00 94.94 182 LEU A C 1
ATOM 1441 O O . LEU A 1 182 ? -7.924 6.834 -5.643 1.00 94.94 182 LEU A O 1
ATOM 1445 N N . ALA A 1 183 ? -9.898 7.491 -4.787 1.00 95.19 183 A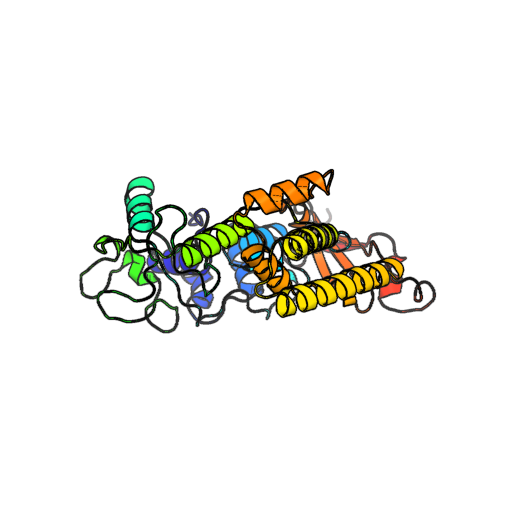LA A N 1
ATOM 1446 C CA . ALA A 1 183 ? -10.106 6.301 -3.971 1.00 95.19 183 ALA A CA 1
ATOM 1447 C C . ALA A 1 183 ? -10.069 5.017 -4.816 1.00 95.19 183 ALA A C 1
ATOM 1449 O O . ALA A 1 183 ? -9.421 4.035 -4.438 1.00 95.19 183 ALA A O 1
ATOM 1450 N N . SER A 1 184 ? -10.725 5.025 -5.981 1.00 95.75 184 SER A N 1
ATOM 145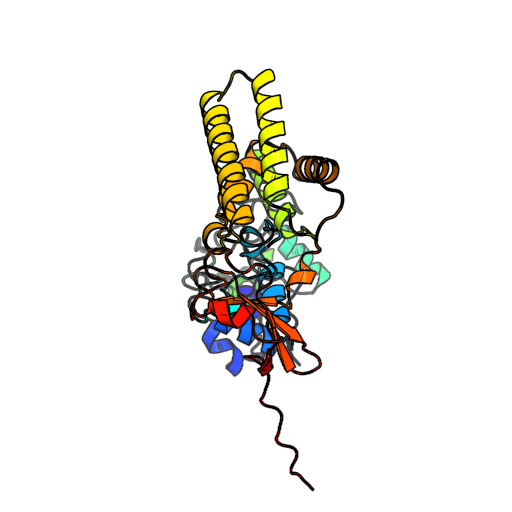1 C CA . SER A 1 184 ? -10.744 3.890 -6.906 1.00 95.75 184 SER A CA 1
ATOM 1452 C C . SER A 1 184 ? -9.354 3.551 -7.439 1.00 95.75 184 SER A C 1
ATOM 1454 O O . SER A 1 184 ? -9.023 2.368 -7.532 1.00 95.75 184 SER A O 1
ATOM 1456 N N . PHE A 1 185 ? -8.537 4.547 -7.786 1.00 95.88 185 PHE A N 1
ATOM 1457 C CA . PHE A 1 185 ? -7.167 4.315 -8.245 1.00 95.88 185 PHE A CA 1
ATOM 1458 C C . PHE A 1 185 ? -6.298 3.746 -7.125 1.00 95.88 185 PHE A C 1
ATOM 1460 O O . PHE A 1 185 ? -5.702 2.686 -7.313 1.00 95.88 185 PHE A O 1
ATOM 1467 N N . VAL A 1 186 ? -6.283 4.378 -5.945 1.00 94.44 186 VAL A N 1
ATOM 1468 C CA . VAL A 1 186 ? -5.487 3.914 -4.793 1.00 94.44 186 VAL A CA 1
ATOM 1469 C C . VAL A 1 186 ? -5.849 2.474 -4.430 1.00 94.44 186 VAL A C 1
ATOM 1471 O O . VAL A 1 186 ? -4.968 1.622 -4.327 1.00 94.44 186 VAL A O 1
ATOM 1474 N N . VAL A 1 187 ? -7.146 2.159 -4.322 1.00 94.44 187 VAL A N 1
ATOM 1475 C CA . VAL A 1 187 ? -7.616 0.790 -4.060 1.00 94.44 187 VAL A CA 1
ATOM 1476 C C . VAL A 1 187 ? -7.262 -0.167 -5.203 1.00 94.44 187 VAL A C 1
ATOM 1478 O O . VAL A 1 187 ? -6.982 -1.338 -4.940 1.00 94.44 187 VAL A O 1
ATOM 1481 N N . GLY A 1 188 ? -7.250 0.312 -6.447 1.00 94.88 188 GLY A N 1
ATOM 1482 C CA . GLY A 1 188 ? -6.783 -0.427 -7.618 1.00 94.88 188 GLY A CA 1
ATOM 1483 C C . GLY A 1 188 ? -5.330 -0.876 -7.478 1.00 94.88 188 GLY A C 1
ATOM 1484 O O . GLY A 1 188 ? -5.062 -2.077 -7.519 1.00 94.88 188 GLY A O 1
ATOM 1485 N N . PHE A 1 189 ? -4.410 0.053 -7.203 1.00 93.81 189 PHE A N 1
ATOM 1486 C CA . PHE A 1 189 ? -2.991 -0.254 -6.966 1.00 93.81 189 PHE A CA 1
ATOM 1487 C C . PHE A 1 189 ? -2.797 -1.240 -5.811 1.00 93.81 189 PHE A C 1
ATOM 1489 O O . PHE A 1 189 ? -2.046 -2.206 -5.899 1.00 93.81 189 PHE A O 1
ATOM 1496 N N . TYR A 1 190 ? -3.556 -1.039 -4.744 1.00 93.06 190 TYR A N 1
ATOM 1497 C CA . TYR A 1 190 ? -3.598 -1.874 -3.548 1.00 93.06 190 TYR A CA 1
ATOM 1498 C C . TYR A 1 190 ? -4.114 -3.300 -3.775 1.00 93.06 190 TYR A C 1
ATOM 1500 O O . TYR A 1 190 ? -3.940 -4.157 -2.904 1.00 93.06 190 TYR A O 1
ATOM 1508 N N . LYS A 1 191 ? -4.819 -3.534 -4.883 1.00 92.75 191 LYS A N 1
ATOM 1509 C CA . LYS A 1 191 ? -5.370 -4.832 -5.291 1.00 92.75 191 LYS A CA 1
ATOM 1510 C C . LYS A 1 191 ? -4.617 -5.438 -6.477 1.00 92.75 191 LYS A C 1
ATOM 1512 O O . LYS A 1 191 ? -4.994 -6.526 -6.913 1.00 92.75 191 LYS A O 1
ATOM 1517 N N . CYS A 1 192 ? -3.590 -4.768 -7.005 1.00 92.38 192 CYS A N 1
ATOM 1518 C CA . CYS A 1 192 ? -2.775 -5.313 -8.083 1.00 92.38 192 CYS A CA 1
ATOM 1519 C C . CYS A 1 192 ? -2.188 -6.663 -7.672 1.00 92.38 192 CYS A C 1
ATOM 1521 O O . CYS A 1 192 ? -1.514 -6.771 -6.655 1.00 92.38 192 CYS A O 1
ATOM 1523 N N . SER A 1 193 ? -2.416 -7.686 -8.495 1.00 92.94 193 SER A N 1
ATOM 1524 C CA . SER A 1 193 ? -1.827 -9.016 -8.313 1.00 92.94 193 SER A CA 1
ATOM 1525 C C . SER A 1 193 ? -0.470 -9.163 -9.006 1.00 92.94 193 SER A C 1
ATOM 1527 O O . SER A 1 193 ? 0.149 -10.223 -8.945 1.00 92.94 193 SER A O 1
ATOM 1529 N N . PHE A 1 194 ? -0.005 -8.116 -9.686 1.00 94.56 194 PHE A N 1
ATOM 1530 C CA . PHE A 1 194 ? 1.260 -8.089 -10.407 1.00 94.56 194 PHE A CA 1
ATOM 1531 C C . PHE A 1 194 ? 2.003 -6.764 -10.211 1.00 94.56 194 PHE A C 1
ATOM 1533 O O . PHE A 1 194 ? 1.395 -5.724 -9.951 1.00 94.56 194 PHE A O 1
ATOM 1540 N N . HIS A 1 195 ? 3.324 -6.814 -10.361 1.00 93.50 195 HIS A N 1
ATOM 1541 C CA . HIS A 1 195 ? 4.167 -5.633 -10.446 1.00 93.50 195 HIS A CA 1
ATOM 1542 C C . HIS A 1 195 ? 3.954 -4.925 -11.781 1.00 93.50 195 HIS A C 1
ATOM 1544 O O . HIS A 1 195 ? 3.928 -5.560 -12.839 1.00 93.50 195 HIS A O 1
ATOM 1550 N N . ILE A 1 196 ? 3.847 -3.602 -11.725 1.00 93.50 196 ILE A N 1
ATOM 1551 C CA . ILE A 1 196 ? 3.765 -2.736 -12.893 1.00 93.50 196 ILE A CA 1
ATOM 1552 C C . ILE A 1 196 ? 5.199 -2.417 -13.338 1.00 93.50 196 ILE A C 1
ATOM 1554 O O . ILE A 1 196 ? 5.916 -1.744 -12.590 1.00 93.50 196 ILE A O 1
ATOM 1558 N N . PRO A 1 197 ? 5.642 -2.877 -14.527 1.00 91.50 197 PRO A N 1
ATOM 1559 C CA . PRO A 1 197 ? 6.975 -2.577 -15.027 1.00 91.50 197 PRO A CA 1
ATOM 1560 C C . PRO A 1 197 ? 7.079 -1.079 -15.280 1.00 91.50 197 PRO A C 1
ATOM 1562 O O . PRO A 1 197 ? 6.349 -0.529 -16.108 1.00 91.50 197 PRO A O 1
ATOM 1565 N N . ILE A 1 198 ? 7.968 -0.416 -14.552 1.00 89.94 198 ILE A N 1
ATOM 1566 C CA . ILE A 1 198 ? 8.019 1.044 -14.548 1.00 89.94 198 ILE A CA 1
ATOM 1567 C C . ILE A 1 198 ? 8.363 1.638 -15.919 1.00 89.94 198 ILE A C 1
ATOM 1569 O O . ILE A 1 198 ? 7.705 2.585 -16.338 1.00 89.94 198 ILE A O 1
ATOM 1573 N N . GLU A 1 199 ? 9.310 1.046 -16.657 1.00 89.75 199 GLU A N 1
ATOM 1574 C CA . GLU A 1 199 ? 9.656 1.494 -18.015 1.00 89.75 199 GLU A CA 1
ATOM 1575 C C . GLU A 1 199 ? 8.410 1.492 -18.916 1.00 89.75 199 GLU A C 1
ATOM 1577 O O . GLU A 1 199 ? 8.150 2.446 -19.644 1.00 89.75 199 GLU A O 1
ATOM 1582 N N . LYS A 1 200 ? 7.580 0.446 -18.809 1.00 92.06 200 LYS A N 1
ATOM 1583 C CA . LYS A 1 200 ? 6.342 0.317 -19.588 1.00 92.06 200 LYS A CA 1
ATOM 1584 C C . LYS A 1 200 ? 5.265 1.293 -19.137 1.00 92.06 200 LYS A C 1
ATOM 1586 O O . LYS A 1 200 ? 4.555 1.824 -19.985 1.00 92.06 200 LYS A O 1
ATOM 1591 N N . ALA A 1 201 ? 5.152 1.552 -17.837 1.00 93.75 201 ALA A N 1
ATOM 1592 C CA . ALA A 1 201 ? 4.242 2.571 -17.329 1.00 93.75 201 ALA A CA 1
ATOM 1593 C C . ALA A 1 201 ? 4.602 3.967 -17.845 1.00 93.75 201 ALA A C 1
ATOM 1595 O O . ALA A 1 201 ? 3.706 4.699 -18.254 1.00 93.75 201 ALA A O 1
ATOM 1596 N N . ILE A 1 202 ? 5.895 4.303 -17.888 1.00 93.44 202 ILE A N 1
ATOM 1597 C CA . ILE A 1 202 ? 6.376 5.569 -18.449 1.00 93.44 202 ILE A CA 1
ATOM 1598 C C . ILE A 1 202 ? 6.032 5.663 -19.937 1.00 93.44 202 ILE A C 1
ATOM 1600 O O . ILE A 1 202 ? 5.455 6.663 -20.348 1.00 93.44 202 ILE A O 1
ATOM 1604 N N . CYS A 1 203 ? 6.296 4.621 -20.736 1.00 94.12 203 CYS A N 1
ATOM 1605 C CA . CYS A 1 203 ? 5.919 4.621 -22.155 1.00 94.12 203 CYS A CA 1
ATOM 1606 C C . CYS A 1 203 ? 4.408 4.824 -22.355 1.00 94.12 203 CYS A C 1
ATOM 1608 O O . CYS A 1 203 ? 4.004 5.663 -23.154 1.00 94.12 203 CYS A O 1
ATOM 1610 N N . VAL A 1 204 ? 3.574 4.109 -21.592 1.00 96.06 204 VAL A N 1
ATOM 1611 C CA . VAL A 1 204 ? 2.108 4.244 -21.651 1.00 96.06 204 VAL A CA 1
ATOM 1612 C C . VAL A 1 204 ? 1.645 5.646 -21.249 1.00 96.06 204 VAL A C 1
ATOM 1614 O O . VAL A 1 204 ? 0.703 6.172 -21.841 1.00 96.06 204 VAL A O 1
ATOM 1617 N N . LEU A 1 205 ? 2.295 6.265 -20.260 1.00 95.81 205 LEU A N 1
ATOM 1618 C CA . LEU A 1 205 ? 2.028 7.652 -19.888 1.00 95.81 205 LEU A CA 1
ATOM 1619 C C . LEU A 1 205 ? 2.413 8.605 -21.023 1.00 95.81 205 LEU A C 1
ATOM 1621 O O . LEU A 1 205 ? 1.568 9.389 -21.437 1.00 95.81 205 LEU A O 1
ATOM 1625 N N . ILE A 1 206 ? 3.621 8.499 -21.582 1.00 95.50 206 ILE A N 1
ATOM 1626 C CA . ILE A 1 206 ? 4.066 9.337 -22.710 1.00 95.50 206 ILE A CA 1
ATOM 1627 C C . ILE A 1 206 ? 3.078 9.236 -23.879 1.00 95.50 206 ILE A C 1
ATOM 1629 O O . ILE A 1 206 ? 2.596 10.255 -24.369 1.00 95.50 206 ILE A O 1
ATOM 1633 N N . GLU A 1 207 ? 2.705 8.021 -24.286 1.00 94.94 207 GLU A N 1
ATOM 1634 C CA . GLU A 1 207 ? 1.716 7.800 -25.348 1.00 94.94 207 GLU A CA 1
ATOM 1635 C C . GLU A 1 207 ? 0.371 8.463 -25.027 1.00 94.94 207 GLU A C 1
ATOM 1637 O O . GLU A 1 207 ? -0.227 9.119 -25.885 1.00 94.94 207 GLU A O 1
ATOM 1642 N N . ARG A 1 208 ? -0.098 8.338 -23.779 1.00 95.19 208 ARG A N 1
ATOM 1643 C CA . ARG A 1 208 ? -1.344 8.963 -23.328 1.00 95.19 208 ARG A CA 1
ATOM 1644 C C . ARG A 1 208 ? -1.263 10.489 -23.370 1.00 95.19 208 ARG A C 1
ATOM 1646 O O . ARG A 1 208 ? -2.205 11.123 -23.843 1.00 95.19 208 ARG A O 1
ATOM 1653 N N . LEU A 1 209 ? -0.167 11.080 -22.906 1.00 94.00 209 LEU A N 1
ATOM 1654 C CA . LEU A 1 209 ? 0.025 12.531 -22.908 1.00 94.00 209 LEU A CA 1
ATOM 1655 C C . LEU A 1 209 ? 0.119 13.066 -24.343 1.00 94.00 209 LEU A C 1
ATOM 1657 O O . LEU A 1 209 ? -0.512 14.073 -24.652 1.00 94.00 209 LEU A O 1
ATOM 1661 N N . LEU A 1 210 ? 0.805 12.366 -25.252 1.00 93.12 210 LEU A N 1
ATOM 1662 C CA . LEU A 1 210 ? 0.862 12.735 -26.671 1.00 93.12 210 LEU A CA 1
ATOM 1663 C C . LEU A 1 210 ? -0.517 12.697 -27.349 1.00 93.12 210 LEU A C 1
ATOM 1665 O O . LEU A 1 210 ? -0.822 13.565 -28.166 1.00 93.12 210 LEU A O 1
ATOM 1669 N N . GLN A 1 211 ? -1.376 11.736 -26.992 1.00 92.00 211 GLN A N 1
ATOM 1670 C CA . GLN A 1 211 ? -2.766 11.714 -27.461 1.00 92.00 211 GLN A CA 1
ATOM 1671 C C . GLN A 1 211 ? -3.544 12.928 -26.943 1.00 92.00 211 GLN A C 1
ATOM 1673 O O . GLN A 1 211 ? -4.193 13.618 -27.727 1.00 92.00 211 GLN A O 1
ATOM 1678 N N . LEU A 1 212 ? -3.439 13.225 -25.646 1.00 91.25 212 LEU A N 1
ATOM 1679 C CA . LEU A 1 212 ? -4.130 14.359 -25.023 1.00 91.25 212 LEU A CA 1
ATOM 1680 C C . LEU A 1 212 ? -3.656 15.711 -25.570 1.00 91.25 212 LEU A C 1
ATOM 1682 O O . LEU A 1 212 ? -4.472 16.609 -25.775 1.00 91.25 212 LEU A O 1
ATOM 1686 N N . ARG A 1 213 ? -2.363 15.833 -25.887 1.00 87.62 213 ARG A N 1
ATOM 1687 C CA . ARG A 1 213 ? -1.772 17.008 -26.541 1.00 87.62 213 ARG A CA 1
ATOM 1688 C C . ARG A 1 213 ? -2.479 17.360 -27.849 1.00 87.62 213 ARG A C 1
ATOM 1690 O O . ARG A 1 213 ? -2.623 18.530 -28.179 1.00 87.62 213 ARG A O 1
ATOM 1697 N N . SER A 1 214 ? -2.923 16.348 -28.595 1.00 81.06 214 SER A N 1
ATOM 1698 C CA . SER A 1 214 ? -3.621 16.551 -29.868 1.00 81.06 214 SER A CA 1
ATOM 1699 C C . SER A 1 214 ? -5.088 16.972 -29.712 1.00 81.06 214 SER A C 1
ATOM 1701 O O . SER A 1 214 ? -5.681 17.457 -30.673 1.00 81.06 214 SER A O 1
ATOM 1703 N N . THR A 1 215 ? -5.674 16.803 -28.521 1.00 83.00 215 THR A N 1
ATOM 1704 C CA . THR A 1 215 ? -7.114 16.990 -28.283 1.00 83.00 215 THR A CA 1
ATOM 1705 C C . THR A 1 215 ? -7.457 18.126 -27.324 1.00 83.00 215 THR A C 1
ATOM 1707 O O . THR A 1 215 ? -8.597 18.584 -27.334 1.00 83.00 215 THR A O 1
ATOM 1710 N N . THR A 1 216 ? -6.515 18.578 -26.492 1.00 76.62 216 THR A N 1
ATOM 1711 C CA . THR A 1 216 ? -6.804 19.473 -25.363 1.00 76.62 216 THR A CA 1
ATOM 1712 C C . THR A 1 216 ? -5.973 20.753 -25.433 1.00 76.62 216 THR A C 1
ATOM 1714 O O . THR A 1 216 ? -4.750 20.698 -25.505 1.00 76.62 216 THR A O 1
ATOM 1717 N N . SER A 1 217 ? -6.634 21.917 -25.365 1.00 69.06 217 SER A N 1
ATOM 1718 C CA . SER A 1 217 ? -5.967 23.227 -25.265 1.00 69.06 217 SER A CA 1
ATOM 1719 C C . SER A 1 217 ? -5.695 23.676 -23.825 1.00 69.06 217 SER A C 1
ATOM 1721 O O . SER A 1 217 ? -4.883 24.566 -23.592 1.00 69.06 217 SER A O 1
ATOM 1723 N N . GLU A 1 218 ? -6.387 23.093 -22.847 1.00 73.44 218 GLU A N 1
ATOM 1724 C CA . GLU A 1 218 ? -6.215 23.408 -21.429 1.00 73.44 218 GLU A CA 1
ATOM 1725 C C . GLU A 1 218 ? -5.022 22.656 -20.820 1.00 73.44 218 GLU A C 1
ATOM 1727 O O . GLU A 1 218 ? -4.826 21.470 -21.073 1.00 73.44 218 GLU A O 1
ATOM 1732 N N . ARG A 1 219 ? -4.247 23.340 -19.965 1.00 78.38 219 ARG A N 1
ATOM 1733 C CA . ARG A 1 219 ? -3.098 22.774 -19.224 1.00 78.38 219 ARG A CA 1
ATOM 1734 C C . ARG A 1 219 ? -1.969 22.209 -20.101 1.00 78.38 219 ARG A C 1
ATOM 1736 O O . ARG A 1 219 ? -1.224 21.349 -19.635 1.00 78.38 219 ARG A O 1
ATOM 1743 N N . ILE A 1 220 ? -1.803 22.722 -21.324 1.00 84.50 220 ILE A N 1
ATOM 1744 C CA . ILE A 1 220 ? -0.698 22.332 -22.218 1.00 84.50 220 ILE A CA 1
ATOM 1745 C C . ILE A 1 220 ? 0.657 22.466 -21.509 1.00 84.50 220 ILE A C 1
ATOM 1747 O O . ILE A 1 220 ? 1.441 21.530 -21.561 1.00 84.50 220 ILE A O 1
ATOM 1751 N N . ASP A 1 221 ? 0.901 23.553 -2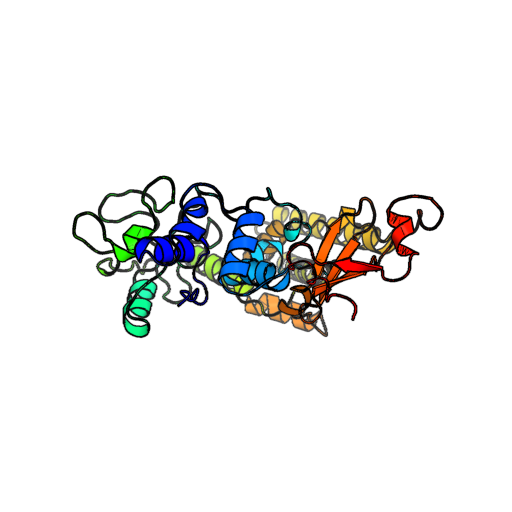0.772 1.00 87.25 221 ASP A N 1
ATOM 1752 C CA . ASP A 1 221 ? 2.182 23.756 -20.077 1.00 87.25 221 ASP A CA 1
ATOM 1753 C C . ASP A 1 221 ? 2.495 22.639 -19.066 1.00 87.25 221 ASP A C 1
ATOM 1755 O O . ASP A 1 221 ? 3.620 22.148 -19.005 1.00 87.25 221 ASP A O 1
ATOM 1759 N N . GLN A 1 222 ? 1.497 22.194 -18.290 1.00 89.62 222 GLN A N 1
ATOM 1760 C CA . GLN A 1 222 ? 1.672 21.081 -17.349 1.00 89.62 222 GLN A CA 1
ATOM 1761 C C . GLN A 1 222 ? 1.938 19.769 -18.091 1.00 89.62 222 GLN A C 1
ATOM 1763 O O . GLN A 1 222 ? 2.810 19.004 -17.692 1.00 89.62 222 GLN A O 1
ATOM 1768 N N . LEU A 1 223 ? 1.207 19.531 -19.181 1.00 91.12 223 LEU A N 1
ATOM 1769 C CA . LEU A 1 223 ? 1.371 18.342 -20.009 1.00 91.12 223 LEU A CA 1
ATOM 1770 C C . LEU A 1 223 ? 2.777 18.283 -20.628 1.00 91.12 223 LEU A C 1
ATOM 1772 O O . LEU A 1 223 ? 3.401 17.226 -20.605 1.00 91.12 223 LEU A O 1
ATOM 1776 N N . GLU A 1 224 ? 3.289 19.399 -21.151 1.00 91.75 224 GLU A N 1
ATOM 1777 C CA . GLU A 1 224 ? 4.639 19.486 -21.727 1.00 91.75 224 GLU A CA 1
ATOM 1778 C C . GLU A 1 224 ? 5.721 19.280 -20.654 1.00 91.75 224 GLU A C 1
ATOM 1780 O O . GLU A 1 224 ? 6.671 18.532 -20.884 1.00 91.75 224 GLU A O 1
ATOM 1785 N N . ASN A 1 225 ? 5.549 19.856 -19.458 1.00 92.88 225 ASN A N 1
ATOM 1786 C CA . ASN A 1 225 ? 6.459 19.626 -18.330 1.00 92.88 225 ASN A CA 1
ATOM 1787 C C . ASN A 1 225 ? 6.497 18.145 -17.913 1.00 92.88 225 ASN A C 1
ATOM 1789 O O . ASN A 1 225 ? 7.573 17.595 -17.666 1.00 92.88 225 ASN A O 1
ATOM 1793 N N . ASP A 1 226 ? 5.334 17.490 -17.848 1.00 93.50 226 ASP A N 1
ATOM 1794 C CA . ASP A 1 226 ? 5.242 16.074 -17.486 1.00 93.50 226 ASP A CA 1
ATOM 1795 C C . ASP A 1 226 ? 5.831 15.170 -18.580 1.00 93.50 226 ASP A C 1
ATOM 1797 O O . ASP A 1 226 ? 6.533 14.209 -18.259 1.00 93.50 226 ASP A O 1
ATOM 1801 N N . LEU A 1 227 ? 5.618 15.493 -19.863 1.00 94.44 227 LEU A N 1
ATOM 1802 C CA . LEU A 1 227 ? 6.278 14.815 -20.985 1.00 94.44 227 LEU A CA 1
ATOM 1803 C C . LEU A 1 227 ? 7.802 14.934 -20.890 1.00 94.44 227 LEU A C 1
ATOM 1805 O O . LEU A 1 227 ? 8.494 13.918 -20.933 1.00 94.44 227 LEU A O 1
ATOM 1809 N N . GLU A 1 228 ? 8.329 16.147 -20.702 1.00 94.50 228 GLU A N 1
ATOM 1810 C CA . GLU A 1 228 ? 9.772 16.375 -20.582 1.00 94.50 228 GLU A CA 1
ATOM 1811 C C . GLU A 1 228 ? 10.365 15.606 -19.390 1.00 94.50 228 GLU A C 1
ATOM 1813 O O . GLU A 1 228 ? 11.450 15.019 -19.484 1.00 94.50 228 GLU A O 1
ATOM 1818 N N . TRP A 1 229 ? 9.652 15.577 -18.260 1.00 93.00 229 TRP A N 1
ATOM 1819 C CA . TRP A 1 229 ? 10.062 14.814 -17.086 1.00 93.00 229 TRP A CA 1
ATOM 1820 C C . TRP A 1 229 ? 10.099 13.305 -17.365 1.00 93.00 229 TRP A C 1
ATOM 1822 O O . TRP A 1 229 ? 11.091 12.647 -17.030 1.00 93.00 229 TRP A O 1
ATOM 1832 N N . LEU A 1 230 ? 9.063 12.758 -18.011 1.00 93.75 230 LEU A N 1
ATOM 1833 C CA . LEU A 1 230 ? 8.982 11.339 -18.372 1.00 93.75 230 LEU A CA 1
ATOM 1834 C C . LEU A 1 230 ? 10.073 10.940 -19.379 1.00 93.75 230 LEU A C 1
ATOM 1836 O O . LEU A 1 230 ? 10.711 9.900 -19.194 1.00 93.75 230 LEU A O 1
ATOM 1840 N N . ASP A 1 231 ? 10.350 11.779 -20.380 1.00 93.19 231 ASP A N 1
ATOM 1841 C CA . ASP A 1 231 ? 11.406 11.553 -21.375 1.00 93.19 231 ASP A CA 1
ATOM 1842 C C . ASP A 1 231 ? 12.803 11.547 -20.737 1.00 93.19 231 ASP A C 1
ATOM 1844 O O . ASP A 1 231 ? 13.614 10.638 -20.959 1.00 93.19 231 ASP A O 1
ATOM 1848 N N . LYS A 1 232 ? 13.090 12.518 -19.861 1.00 91.31 232 LYS A N 1
ATOM 1849 C CA . LYS A 1 232 ? 14.339 12.521 -19.082 1.00 91.31 232 LYS A CA 1
ATOM 1850 C C . LYS A 1 232 ? 14.444 11.280 -18.206 1.00 91.31 232 LYS A C 1
ATOM 1852 O O . LYS A 1 232 ? 15.528 10.703 -18.072 1.00 91.31 232 LYS A O 1
ATOM 1857 N N . ARG A 1 233 ? 13.327 10.852 -17.612 1.00 89.31 233 ARG A N 1
ATOM 1858 C CA . ARG A 1 233 ? 13.301 9.692 -16.728 1.00 89.31 233 ARG A CA 1
ATOM 1859 C C . ARG A 1 233 ? 13.571 8.396 -17.483 1.00 89.31 233 ARG A C 1
ATOM 1861 O O . ARG A 1 233 ? 14.441 7.648 -17.042 1.00 89.31 233 ARG A O 1
ATOM 1868 N N . ILE A 1 234 ? 12.907 8.141 -18.612 1.00 89.44 234 ILE A N 1
ATOM 1869 C CA . ILE A 1 234 ? 13.141 6.918 -19.396 1.00 89.44 234 ILE A CA 1
ATOM 1870 C C . ILE A 1 234 ? 14.573 6.873 -19.942 1.00 89.44 234 ILE A C 1
ATOM 1872 O O . ILE A 1 234 ? 15.215 5.822 -19.905 1.00 89.44 234 ILE A O 1
ATOM 1876 N N . HIS A 1 235 ? 15.124 8.021 -20.353 1.00 89.56 235 HIS A N 1
ATOM 1877 C CA . HIS A 1 235 ? 16.517 8.113 -20.780 1.00 89.56 235 HIS A CA 1
ATOM 1878 C C . HIS A 1 235 ? 17.488 7.787 -19.635 1.00 89.56 235 HIS A C 1
ATOM 1880 O O . HIS A 1 235 ? 18.374 6.946 -19.790 1.00 89.56 235 HIS A O 1
ATOM 1886 N N . SER A 1 236 ? 17.286 8.388 -18.458 1.00 87.12 236 SER A N 1
ATOM 1887 C CA . SER A 1 236 ? 18.083 8.108 -17.256 1.00 87.12 236 SER A CA 1
ATOM 1888 C C . SER A 1 236 ? 18.033 6.627 -16.865 1.00 87.12 236 SER A C 1
ATOM 1890 O O . SER A 1 236 ? 19.074 6.039 -16.569 1.00 87.12 236 SER A O 1
ATOM 1892 N N . MET A 1 237 ? 16.853 6.004 -16.931 1.00 86.38 237 MET A N 1
ATOM 1893 C CA . MET A 1 237 ? 16.681 4.575 -16.664 1.00 86.38 237 MET A CA 1
ATOM 1894 C C . MET A 1 237 ? 17.428 3.704 -17.677 1.00 86.38 237 MET A C 1
ATOM 1896 O O . MET A 1 237 ? 18.146 2.787 -17.281 1.00 86.38 237 MET A O 1
ATOM 1900 N N . SER A 1 238 ? 17.344 4.026 -18.970 1.00 87.50 238 SER A N 1
ATOM 1901 C CA . SER A 1 238 ? 18.100 3.322 -20.012 1.00 87.50 238 SER A CA 1
ATOM 1902 C C . SER A 1 238 ? 19.613 3.424 -19.790 1.00 87.50 238 SER A C 1
ATOM 1904 O O . SER A 1 238 ? 20.331 2.435 -19.954 1.00 87.50 238 SER A O 1
ATOM 1906 N N . CYS A 1 239 ? 20.113 4.596 -19.388 1.00 85.62 239 CYS A N 1
ATOM 1907 C CA . CYS A 1 239 ? 21.525 4.791 -19.061 1.00 85.62 239 CYS A CA 1
ATOM 1908 C C . CYS A 1 239 ? 21.933 3.946 -17.845 1.00 85.62 239 CYS A C 1
ATOM 1910 O O . CYS A 1 239 ? 22.901 3.187 -17.931 1.00 85.62 239 CYS A O 1
ATOM 1912 N N . ALA A 1 240 ? 21.155 3.994 -16.759 1.00 82.50 240 ALA A N 1
ATOM 1913 C CA . ALA A 1 240 ? 21.390 3.204 -15.551 1.00 82.50 240 ALA A CA 1
ATOM 1914 C C . ALA A 1 240 ? 21.437 1.700 -15.841 1.00 82.50 240 ALA A C 1
ATOM 1916 O O . ALA A 1 240 ? 22.375 1.014 -15.435 1.00 82.50 240 ALA A O 1
ATOM 1917 N N . LYS A 1 241 ? 20.472 1.206 -16.617 1.00 83.94 241 LYS A N 1
ATOM 1918 C CA . LYS A 1 241 ? 20.392 -0.182 -17.077 1.00 83.94 241 LYS A CA 1
ATOM 1919 C C . LYS A 1 241 ? 21.591 -0.581 -17.925 1.00 83.94 241 LYS A C 1
ATOM 1921 O O . LYS A 1 241 ? 22.166 -1.644 -17.724 1.00 83.94 241 LYS A O 1
ATOM 1926 N N . SER A 1 242 ? 22.039 0.291 -18.829 1.00 84.50 242 SER A N 1
ATOM 1927 C CA . SER A 1 242 ? 23.219 -0.002 -19.647 1.00 84.50 242 SER A CA 1
ATOM 1928 C C . SER A 1 242 ? 24.504 -0.138 -18.820 1.00 84.50 242 SER A C 1
ATOM 1930 O O . SER A 1 242 ? 25.404 -0.869 -19.237 1.00 84.50 242 SER A O 1
ATOM 1932 N N . GLN A 1 243 ? 24.571 0.499 -17.648 1.00 82.00 243 GLN A N 1
ATOM 1933 C CA . GLN A 1 243 ? 25.702 0.447 -16.717 1.00 82.00 243 GLN A CA 1
ATOM 1934 C C . GLN A 1 243 ? 25.522 -0.562 -15.568 1.00 82.00 243 GLN A C 1
ATOM 1936 O O . GLN A 1 243 ? 26.471 -0.788 -14.821 1.00 82.00 243 GLN A O 1
ATOM 1941 N N . ASN A 1 244 ? 24.342 -1.180 -15.430 1.00 79.25 244 ASN A N 1
ATOM 1942 C CA . ASN A 1 244 ? 23.923 -1.932 -14.239 1.00 79.25 244 ASN A CA 1
ATOM 1943 C C . ASN A 1 244 ? 24.036 -1.107 -12.938 1.00 79.25 244 ASN A C 1
ATOM 1945 O O . ASN A 1 244 ? 24.459 -1.607 -11.899 1.00 79.25 244 ASN A O 1
ATOM 1949 N N . ASN A 1 245 ? 23.694 0.181 -12.996 1.00 76.56 245 ASN A N 1
ATOM 1950 C CA . ASN 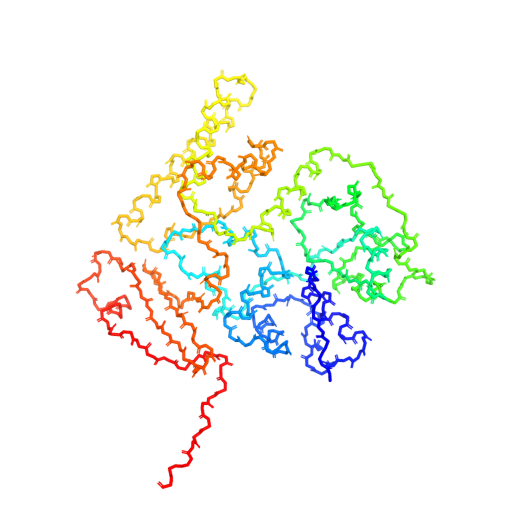A 1 245 ? 23.776 1.081 -11.850 1.00 76.56 245 ASN A CA 1
ATOM 1951 C C . ASN A 1 245 ? 22.544 0.944 -10.944 1.00 76.56 245 ASN A C 1
ATOM 1953 O O . ASN A 1 245 ? 21.480 1.494 -11.238 1.00 76.56 245 ASN A O 1
ATOM 1957 N N . GLY A 1 246 ? 22.711 0.255 -9.816 1.00 68.19 246 GLY A N 1
ATOM 1958 C CA . GLY A 1 246 ? 21.671 0.013 -8.821 1.00 68.19 246 GLY A CA 1
ATOM 1959 C C . GLY A 1 246 ? 21.198 1.257 -8.064 1.00 68.19 246 GLY A C 1
ATOM 1960 O O . GLY A 1 246 ? 20.048 1.301 -7.630 1.00 68.19 246 GLY A O 1
ATOM 1961 N N . LEU A 1 247 ? 22.031 2.299 -7.946 1.00 63.97 247 LEU A N 1
ATOM 1962 C CA . LEU A 1 247 ? 21.689 3.541 -7.230 1.00 63.97 247 LEU A CA 1
ATOM 1963 C C . LEU A 1 247 ? 20.603 4.353 -7.939 1.00 63.97 247 LEU A C 1
ATOM 1965 O O . LEU A 1 247 ? 19.817 5.053 -7.302 1.00 63.97 247 LEU A O 1
ATOM 1969 N N . MET A 1 248 ? 20.544 4.249 -9.265 1.00 62.66 248 MET A N 1
ATOM 1970 C CA . MET A 1 248 ? 19.576 4.960 -10.105 1.00 62.66 248 MET A CA 1
ATOM 1971 C C . MET A 1 248 ? 18.214 4.243 -10.185 1.00 62.66 248 MET A C 1
ATOM 1973 O O . MET A 1 248 ? 17.234 4.829 -10.655 1.00 62.66 248 MET A O 1
ATOM 1977 N N . VAL A 1 249 ? 18.138 3.004 -9.678 1.00 59.47 249 VAL A N 1
ATOM 1978 C CA . VAL A 1 249 ? 16.916 2.180 -9.600 1.00 59.47 249 VAL A CA 1
ATOM 1979 C C . VAL A 1 249 ? 16.017 2.614 -8.433 1.00 59.47 249 VAL A C 1
ATOM 1981 O O . VAL A 1 249 ? 14.908 2.113 -8.286 1.00 59.47 249 VAL A O 1
ATOM 1984 N N . ASN A 1 250 ? 16.435 3.580 -7.605 1.00 54.91 250 ASN A N 1
ATOM 1985 C CA . ASN A 1 250 ? 15.580 4.097 -6.541 1.00 54.91 250 ASN A CA 1
ATOM 1986 C C . ASN A 1 250 ? 14.477 4.981 -7.145 1.00 54.91 250 ASN A C 1
ATOM 1988 O O . ASN A 1 250 ? 14.700 6.115 -7.574 1.00 54.91 250 ASN A O 1
ATOM 1992 N N . VAL A 1 251 ? 13.285 4.406 -7.265 1.00 56.72 251 VAL A N 1
ATOM 1993 C CA . VAL A 1 251 ? 12.133 5.038 -7.894 1.00 56.72 251 VAL A CA 1
ATOM 1994 C C . VAL A 1 251 ? 11.317 5.758 -6.825 1.00 56.72 251 VAL A C 1
ATOM 1996 O O . VAL A 1 251 ? 10.738 5.120 -5.951 1.00 56.72 251 VAL A O 1
ATOM 1999 N N . LEU A 1 252 ? 11.177 7.079 -6.950 1.00 57.50 252 LEU A N 1
ATOM 2000 C CA . LEU A 1 252 ? 10.079 7.809 -6.312 1.00 57.50 252 LEU A CA 1
ATOM 2001 C C . LEU A 1 252 ? 8.769 7.379 -6.980 1.00 57.50 252 LEU A C 1
ATOM 2003 O O . LEU A 1 252 ? 8.391 7.903 -8.024 1.00 57.50 252 LEU A O 1
ATOM 2007 N N . SER A 1 253 ? 8.120 6.360 -6.426 1.00 67.38 253 SER A N 1
ATOM 2008 C CA . SER A 1 253 ? 6.938 5.738 -7.019 1.00 67.38 253 SER A CA 1
ATOM 2009 C C . SER A 1 253 ? 5.731 6.691 -7.044 1.00 67.38 253 SER A C 1
ATOM 2011 O O . SER A 1 253 ? 4.934 6.615 -7.976 1.00 67.38 253 SER A O 1
ATOM 2013 N N . PHE A 1 254 ? 5.647 7.629 -6.089 1.00 72.62 254 PHE A N 1
ATOM 2014 C CA . PHE A 1 254 ? 4.546 8.590 -5.905 1.00 72.62 254 PHE A CA 1
ATOM 2015 C C . PHE A 1 254 ? 4.177 9.377 -7.169 1.00 72.62 254 PHE A C 1
ATOM 2017 O O . PHE A 1 254 ? 3.014 9.369 -7.562 1.00 72.62 254 PHE A O 1
ATOM 2024 N N . SER A 1 255 ? 5.159 9.943 -7.877 1.00 82.25 255 SER A N 1
ATOM 2025 C CA . SER A 1 255 ? 4.898 10.768 -9.066 1.00 82.25 255 SER A CA 1
ATOM 2026 C C . SER A 1 255 ? 4.175 10.006 -10.184 1.00 82.25 255 SER A C 1
ATOM 2028 O O . SER A 1 255 ? 3.352 10.584 -10.887 1.00 82.25 255 SER A O 1
ATOM 2030 N N . TYR A 1 256 ? 4.420 8.698 -10.334 1.00 88.44 256 TYR A N 1
ATOM 2031 C CA . TYR A 1 256 ? 3.723 7.902 -11.349 1.00 88.44 256 TYR A CA 1
ATOM 2032 C C . TYR A 1 256 ? 2.274 7.611 -10.960 1.00 88.44 256 TYR A C 1
ATOM 2034 O O . TYR A 1 256 ? 1.426 7.543 -11.846 1.00 88.44 256 TYR A O 1
ATOM 2042 N N . PHE A 1 257 ? 1.964 7.449 -9.667 1.00 90.38 257 PHE A N 1
ATOM 2043 C CA . PHE A 1 257 ? 0.569 7.298 -9.235 1.00 90.38 257 PHE A CA 1
ATOM 2044 C C . PHE A 1 257 ? -0.223 8.552 -9.571 1.00 90.38 257 PHE A C 1
ATOM 2046 O O . PHE A 1 257 ? -1.272 8.438 -10.203 1.00 90.38 257 PHE A O 1
ATOM 2053 N N . ASP A 1 258 ? 0.311 9.722 -9.218 1.00 90.25 258 ASP A N 1
ATOM 2054 C CA . ASP A 1 258 ? -0.349 11.006 -9.454 1.00 90.25 258 ASP A CA 1
ATOM 2055 C C . ASP A 1 258 ? -0.600 11.222 -10.946 1.00 90.25 258 ASP A C 1
ATOM 2057 O O . ASP A 1 258 ? -1.733 11.476 -11.352 1.00 90.25 258 ASP A O 1
ATOM 2061 N N . MET A 1 259 ? 0.415 11.007 -11.790 1.00 92.81 259 MET A N 1
ATOM 2062 C CA . MET A 1 259 ? 0.258 11.109 -13.244 1.00 92.81 259 MET A CA 1
ATOM 2063 C C . MET A 1 259 ? -0.792 10.128 -13.782 1.00 92.81 259 MET A C 1
ATOM 2065 O O . MET A 1 259 ? -1.636 10.505 -14.594 1.00 92.81 259 MET A O 1
ATOM 2069 N N . VAL A 1 260 ? -0.796 8.874 -13.321 1.00 95.12 260 VAL A N 1
ATOM 2070 C CA . VAL A 1 260 ? -1.802 7.889 -13.746 1.00 95.12 260 VAL A CA 1
ATOM 2071 C C . VAL A 1 260 ? -3.214 8.323 -13.336 1.00 95.12 260 VAL A C 1
ATOM 2073 O O . VAL A 1 260 ? -4.134 8.223 -14.146 1.00 95.12 260 VAL A O 1
ATOM 2076 N N . ILE A 1 261 ? -3.394 8.842 -12.120 1.00 94.56 261 ILE A N 1
ATOM 2077 C CA . ILE A 1 261 ? -4.686 9.339 -11.621 1.00 94.56 261 ILE A CA 1
ATOM 2078 C C . ILE A 1 261 ? -5.154 10.561 -12.422 1.00 94.56 261 ILE A C 1
ATOM 2080 O O . ILE A 1 261 ? -6.342 10.678 -12.735 1.00 94.56 261 ILE A O 1
ATOM 2084 N N . VAL A 1 262 ? -4.238 11.466 -12.771 1.00 92.88 262 VAL A N 1
ATOM 2085 C CA . VAL A 1 262 ? -4.542 12.680 -13.538 1.00 92.88 262 VAL A CA 1
ATOM 2086 C C . VAL A 1 262 ? -4.940 12.336 -14.975 1.00 92.88 262 VAL A C 1
ATOM 2088 O O . VAL A 1 262 ? -5.986 12.787 -15.440 1.00 92.88 262 VAL A O 1
ATOM 2091 N N . TYR A 1 263 ? -4.152 11.511 -15.670 1.00 94.12 263 TYR A N 1
ATOM 2092 C CA . TYR A 1 263 ? -4.258 11.337 -17.125 1.00 94.12 263 TYR A CA 1
ATOM 2093 C C . TYR A 1 263 ? -5.131 10.160 -17.587 1.00 94.12 263 TYR A C 1
ATOM 2095 O O . TYR A 1 263 ? -5.451 10.053 -18.780 1.00 94.12 263 TYR A O 1
ATOM 2103 N N . PHE A 1 264 ? -5.555 9.290 -16.668 1.00 95.88 264 PHE A N 1
ATOM 2104 C CA . PHE A 1 264 ? -6.519 8.225 -16.943 1.00 95.88 264 PHE A CA 1
ATOM 2105 C C . PHE A 1 264 ? -7.819 8.447 -16.179 1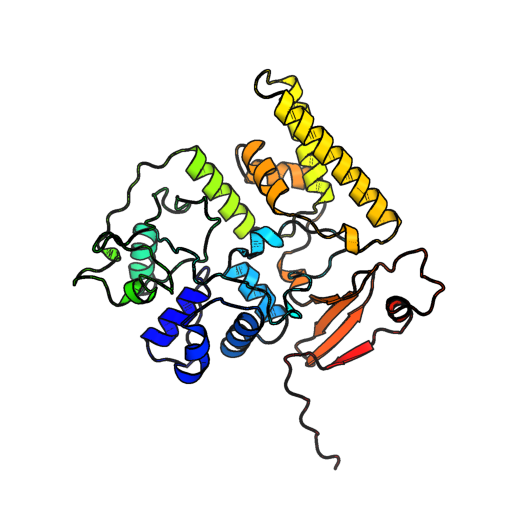.00 95.88 264 PHE A C 1
ATOM 2107 O O . PHE A 1 264 ? -7.814 8.811 -15.009 1.00 95.88 264 PHE A O 1
ATOM 2114 N N . ASP A 1 265 ? -8.953 8.164 -16.818 1.00 94.00 265 ASP A N 1
ATOM 2115 C CA . ASP A 1 265 ? -10.269 8.297 -16.177 1.00 94.00 265 ASP A CA 1
ATOM 2116 C C . ASP A 1 265 ? -10.556 7.142 -15.217 1.00 94.00 265 ASP A C 1
ATOM 2118 O O . ASP A 1 265 ? -11.179 7.318 -14.173 1.00 94.00 265 ASP A O 1
ATOM 2122 N N . ARG A 1 266 ? -10.071 5.946 -15.565 1.00 95.56 266 ARG A N 1
ATOM 2123 C CA . ARG A 1 266 ? -10.272 4.708 -14.811 1.00 95.56 266 ARG A CA 1
ATOM 2124 C C . ARG A 1 266 ? -8.981 3.915 -14.722 1.00 95.56 266 ARG A C 1
ATOM 2126 O O . ARG A 1 266 ? -8.251 3.797 -15.706 1.00 95.56 266 ARG A O 1
ATOM 2133 N N . PHE A 1 267 ? -8.772 3.271 -13.579 1.00 95.56 267 PHE A N 1
ATOM 2134 C CA . PHE A 1 267 ? -7.610 2.414 -13.363 1.00 95.56 267 PHE A CA 1
ATOM 2135 C C . PHE A 1 267 ? -7.530 1.256 -14.373 1.00 95.56 267 PHE A C 1
ATOM 2137 O O . PHE A 1 267 ? -6.461 0.969 -14.906 1.00 95.56 267 PHE A O 1
ATOM 2144 N N . ASP A 1 268 ? -8.668 0.653 -14.731 1.00 95.00 268 ASP A N 1
ATOM 2145 C CA . ASP A 1 268 ? -8.713 -0.420 -15.735 1.00 95.00 268 ASP A CA 1
ATOM 2146 C C . ASP A 1 268 ? -8.235 0.036 -17.120 1.00 95.00 268 ASP A C 1
ATOM 2148 O O . ASP A 1 268 ? -7.647 -0.757 -17.853 1.00 95.00 268 ASP A O 1
ATOM 2152 N N . HIS A 1 269 ? -8.461 1.304 -17.489 1.00 96.00 269 HIS A N 1
ATOM 2153 C CA . HIS A 1 269 ? -7.990 1.838 -18.770 1.00 96.00 269 HIS A CA 1
ATOM 2154 C C . HIS A 1 269 ? -6.461 1.879 -18.798 1.00 96.00 269 HIS A C 1
ATOM 2156 O O . HIS A 1 269 ? -5.859 1.417 -19.762 1.00 96.00 269 HIS A O 1
ATOM 2162 N N . PHE A 1 270 ? -5.839 2.335 -17.708 1.00 96.31 270 PHE A N 1
ATOM 2163 C CA . PHE A 1 270 ? -4.387 2.293 -17.552 1.00 96.31 270 PHE A CA 1
ATOM 2164 C C . PHE A 1 270 ? -3.845 0.859 -17.623 1.00 96.31 270 PHE A C 1
ATOM 2166 O O . PHE A 1 270 ? -2.908 0.584 -18.375 1.00 96.31 270 PHE A O 1
ATOM 2173 N N . LEU A 1 271 ? -4.471 -0.085 -16.910 1.00 94.75 271 LEU A N 1
ATOM 2174 C CA . LEU A 1 271 ? -4.063 -1.492 -16.958 1.00 94.75 271 LEU A CA 1
ATOM 2175 C C . LEU A 1 271 ? -4.207 -2.109 -18.355 1.00 94.75 271 LEU A C 1
ATOM 2177 O O . LEU A 1 271 ? -3.393 -2.947 -18.743 1.00 94.75 271 LEU A O 1
ATOM 2181 N N . ASN A 1 272 ? -5.225 -1.715 -19.119 1.00 94.62 272 ASN A N 1
ATOM 2182 C CA . ASN A 1 272 ? -5.414 -2.193 -20.486 1.00 94.62 272 ASN A CA 1
ATOM 2183 C C . ASN A 1 272 ? -4.343 -1.646 -21.435 1.00 94.62 272 ASN A C 1
ATOM 2185 O O . ASN A 1 272 ? -3.799 -2.421 -22.221 1.00 94.62 272 ASN A O 1
ATOM 2189 N N . SER A 1 273 ? -3.966 -0.369 -21.312 1.00 95.38 273 SER A N 1
ATOM 2190 C CA . SER A 1 273 ? -2.834 0.191 -22.062 1.00 95.38 273 SER A CA 1
ATOM 2191 C C . SER A 1 273 ? -1.519 -0.513 -21.714 1.00 95.38 273 SER A C 1
ATOM 2193 O O . SER A 1 273 ? -0.758 -0.887 -22.603 1.00 95.38 273 SER A O 1
ATOM 2195 N N . LEU A 1 274 ? -1.282 -0.804 -20.429 1.00 94.19 274 LEU A N 1
ATOM 2196 C CA . LEU A 1 274 ? -0.124 -1.593 -19.995 1.00 94.19 274 LEU A CA 1
ATOM 2197 C C . LEU A 1 274 ? -0.106 -3.004 -20.593 1.00 94.19 274 LEU A C 1
ATOM 2199 O O . LEU A 1 274 ? 0.951 -3.483 -20.995 1.00 94.19 274 LEU A O 1
ATOM 2203 N N . ARG A 1 275 ? -1.259 -3.684 -20.644 1.00 93.00 275 ARG A N 1
ATOM 2204 C CA . ARG A 1 275 ? -1.393 -5.025 -21.244 1.00 93.00 275 ARG A CA 1
ATOM 2205 C C . ARG A 1 275 ? -1.123 -5.012 -22.742 1.00 93.00 275 ARG A C 1
ATOM 2207 O O . ARG A 1 275 ? -0.531 -5.953 -23.251 1.00 93.00 275 ARG A O 1
ATOM 2214 N N . ALA A 1 276 ? -1.531 -3.957 -23.440 1.00 90.88 276 ALA A N 1
ATOM 2215 C CA . ALA A 1 276 ? -1.203 -3.793 -24.852 1.00 90.88 276 ALA A CA 1
ATOM 2216 C C . ALA A 1 276 ? 0.312 -3.603 -25.067 1.00 90.88 276 ALA A C 1
ATOM 2218 O O . ALA A 1 276 ? 0.859 -4.096 -26.050 1.00 90.88 276 ALA A O 1
ATOM 2219 N N . ALA A 1 277 ? 0.997 -2.945 -24.124 1.00 87.06 277 ALA A N 1
ATOM 2220 C CA . ALA A 1 277 ? 2.432 -2.659 -24.188 1.00 87.06 277 ALA A CA 1
ATOM 2221 C C . ALA A 1 277 ? 3.349 -3.762 -23.608 1.00 87.06 277 ALA A C 1
ATOM 2223 O O . ALA A 1 277 ? 4.574 -3.695 -23.777 1.00 87.06 277 ALA A O 1
ATOM 2224 N N . SER A 1 278 ? 2.800 -4.759 -22.900 1.00 81.50 278 SER A N 1
ATOM 2225 C CA . SER A 1 278 ? 3.569 -5.798 -22.201 1.00 81.50 278 SER A CA 1
ATOM 2226 C C . SER A 1 278 ? 2.949 -7.189 -22.335 1.00 81.50 278 SER A C 1
ATOM 2228 O O . SER A 1 278 ? 1.797 -7.409 -21.972 1.00 81.50 278 SER A O 1
ATOM 2230 N N . ALA A 1 279 ? 3.754 -8.160 -22.775 1.00 71.56 279 ALA A N 1
ATOM 2231 C CA . ALA A 1 279 ? 3.320 -9.544 -22.976 1.00 71.56 279 ALA A CA 1
ATOM 2232 C C . ALA A 1 279 ? 3.162 -10.349 -21.669 1.00 71.56 279 ALA A C 1
ATOM 2234 O O . ALA A 1 279 ? 2.464 -11.362 -21.654 1.00 71.56 279 ALA A O 1
ATOM 2235 N N . SER A 1 280 ? 3.801 -9.930 -20.571 1.00 83.94 280 SER A N 1
ATOM 2236 C CA . SER A 1 280 ? 3.734 -10.639 -19.287 1.00 83.94 280 SER A CA 1
ATOM 2237 C C . SER A 1 280 ? 4.007 -9.713 -18.106 1.00 83.94 280 SER A C 1
ATOM 2239 O O . SER A 1 280 ? 4.905 -8.872 -18.177 1.00 83.94 280 SER A O 1
ATOM 2241 N N . PHE A 1 281 ? 3.296 -9.917 -16.996 1.00 90.81 281 PHE A N 1
ATOM 2242 C CA . PHE A 1 281 ? 3.574 -9.237 -15.732 1.00 90.81 281 PHE A CA 1
ATOM 2243 C C . PHE A 1 281 ? 4.094 -10.212 -14.683 1.00 90.81 281 PHE A C 1
ATOM 2245 O O . PHE A 1 281 ? 3.644 -11.354 -14.596 1.00 90.81 281 PHE A O 1
ATOM 2252 N N . ARG A 1 282 ? 5.028 -9.733 -13.860 1.00 92.44 282 ARG A N 1
ATOM 2253 C CA . ARG A 1 282 ? 5.565 -10.474 -12.718 1.00 92.44 282 ARG A CA 1
ATOM 2254 C C . ARG A 1 282 ? 4.532 -10.460 -11.575 1.00 92.44 282 ARG A C 1
ATOM 2256 O O . ARG A 1 282 ? 4.131 -9.364 -11.188 1.00 92.44 282 ARG A O 1
ATOM 2263 N N . PRO A 1 283 ? 4.104 -11.607 -11.016 1.00 95.31 283 PRO A N 1
ATOM 2264 C CA . PRO A 1 283 ? 3.210 -11.639 -9.852 1.00 95.31 283 PRO A CA 1
ATOM 2265 C C . PRO A 1 283 ? 3.788 -10.876 -8.649 1.00 95.31 283 PRO A C 1
ATOM 2267 O O . PRO A 1 283 ? 5.003 -10.906 -8.447 1.00 95.31 283 PRO A O 1
ATOM 2270 N N . ILE A 1 284 ? 2.948 -10.203 -7.851 1.00 94.19 284 ILE A N 1
ATOM 2271 C CA . ILE A 1 284 ? 3.403 -9.430 -6.672 1.00 94.19 284 ILE A CA 1
ATOM 2272 C C . ILE A 1 284 ? 4.125 -10.316 -5.650 1.00 94.19 284 ILE A C 1
ATOM 2274 O O . ILE A 1 284 ? 5.148 -9.933 -5.085 1.00 94.19 284 ILE A O 1
ATOM 2278 N N . ASP A 1 285 ? 3.575 -11.499 -5.405 1.00 94.81 285 ASP A N 1
ATOM 2279 C CA . ASP A 1 285 ? 4.049 -12.448 -4.400 1.00 94.81 285 ASP A CA 1
ATOM 2280 C C . ASP A 1 285 ? 5.364 -13.135 -4.785 1.00 94.81 285 ASP A C 1
ATOM 2282 O O . ASP A 1 285 ? 6.114 -13.576 -3.915 1.00 94.81 285 ASP A O 1
ATOM 2286 N N . SER A 1 286 ? 5.716 -13.141 -6.073 1.00 94.19 286 SER A N 1
ATOM 2287 C CA . SER A 1 286 ? 6.967 -13.735 -6.557 1.00 94.19 286 SER A CA 1
ATOM 2288 C C . SER A 1 286 ? 8.231 -13.106 -5.951 1.00 94.19 286 SER A C 1
ATOM 2290 O O . SER A 1 286 ? 9.273 -13.760 -5.907 1.00 94.19 286 SER A O 1
ATOM 2292 N N . LEU A 1 287 ? 8.155 -11.860 -5.463 1.00 93.25 287 LEU A N 1
ATOM 2293 C CA . LEU A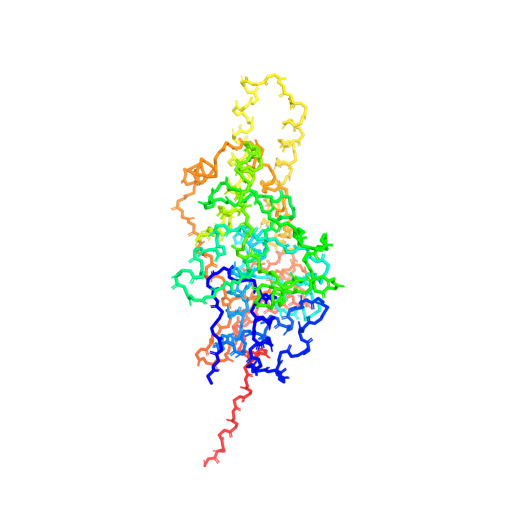 1 287 ? 9.282 -11.159 -4.837 1.00 93.25 287 LEU A CA 1
ATOM 2294 C C . LEU A 1 287 ? 9.258 -11.210 -3.304 1.00 93.25 287 LEU A C 1
ATOM 2296 O O . LEU A 1 287 ? 10.143 -10.647 -2.659 1.00 93.25 287 LEU A O 1
ATOM 2300 N N . TRP A 1 288 ? 8.270 -11.869 -2.694 1.00 94.31 288 TRP A N 1
ATOM 2301 C CA . TRP A 1 288 ? 8.123 -11.865 -1.238 1.00 94.31 288 TRP A CA 1
ATOM 2302 C C . TRP A 1 288 ? 9.246 -12.620 -0.527 1.00 94.31 288 TRP A C 1
ATOM 2304 O O . TRP A 1 288 ? 9.604 -12.240 0.580 1.00 94.31 288 TRP A O 1
ATOM 2314 N N . HIS A 1 289 ? 9.881 -13.597 -1.172 1.00 92.88 289 HIS A N 1
ATOM 2315 C CA . HIS A 1 289 ? 11.017 -14.324 -0.594 1.00 92.88 289 HIS A CA 1
ATOM 2316 C C . HIS A 1 289 ? 12.367 -13.611 -0.747 1.00 92.88 289 HIS A C 1
ATOM 2318 O O . HIS A 1 289 ? 13.394 -14.189 -0.408 1.00 92.88 289 HIS A O 1
ATOM 2324 N N . THR A 1 290 ? 12.413 -12.385 -1.276 1.00 91.69 290 THR A N 1
ATOM 2325 C CA . THR A 1 290 ? 13.684 -11.712 -1.573 1.00 91.69 290 THR A CA 1
ATOM 2326 C C . THR A 1 290 ? 13.738 -10.316 -0.969 1.00 91.69 290 THR A C 1
ATOM 2328 O O . THR A 1 290 ? 12.805 -9.520 -1.099 1.00 91.69 290 THR A O 1
ATOM 2331 N N . TYR A 1 291 ? 14.862 -9.994 -0.329 1.00 89.56 291 TYR A N 1
ATOM 2332 C CA . TYR A 1 291 ? 15.151 -8.658 0.188 1.00 89.56 291 TYR A CA 1
ATOM 2333 C C . TYR A 1 291 ? 16.481 -8.128 -0.347 1.00 89.56 291 TYR A C 1
ATOM 2335 O O . TYR A 1 291 ? 17.378 -8.897 -0.699 1.00 89.56 291 TYR A O 1
ATOM 2343 N N . ASN A 1 292 ? 16.611 -6.802 -0.393 1.00 87.69 292 ASN A N 1
ATOM 2344 C CA . ASN A 1 292 ? 17.867 -6.148 -0.733 1.00 87.69 292 ASN A CA 1
ATOM 2345 C C . ASN A 1 292 ? 18.798 -6.178 0.493 1.00 87.69 292 ASN A C 1
ATOM 2347 O O . ASN A 1 292 ? 18.469 -5.647 1.558 1.00 87.69 292 ASN A O 1
ATOM 2351 N N . SER A 1 293 ? 19.949 -6.834 0.353 1.00 83.19 293 SER A N 1
ATOM 2352 C CA . SER A 1 293 ? 20.959 -6.972 1.408 1.00 83.19 293 SER A CA 1
ATOM 2353 C C . SER A 1 293 ? 21.967 -5.820 1.451 1.00 83.19 293 SER A C 1
ATOM 2355 O O . SER A 1 293 ? 22.877 -5.843 2.275 1.00 83.19 293 SER A O 1
ATOM 2357 N N . GLY A 1 294 ? 21.818 -4.829 0.574 1.00 76.31 294 GLY A N 1
ATOM 2358 C CA . GLY A 1 294 ? 22.692 -3.676 0.414 1.00 76.31 294 GLY A CA 1
ATOM 2359 C C . GLY A 1 294 ? 23.405 -3.680 -0.937 1.00 76.31 294 GLY A C 1
ATOM 2360 O O . GLY A 1 294 ? 22.887 -4.170 -1.939 1.00 76.31 294 GLY A O 1
ATOM 2361 N N . GLY A 1 295 ? 24.615 -3.129 -0.930 1.00 68.31 295 GLY A N 1
ATOM 2362 C CA . GLY A 1 295 ? 25.374 -2.800 -2.132 1.00 68.31 295 GLY A CA 1
ATOM 2363 C C . GLY A 1 295 ? 25.399 -1.291 -2.348 1.00 68.31 295 GLY A C 1
ATOM 2364 O O . GLY A 1 295 ? 24.435 -0.598 -2.019 1.00 68.31 295 GLY A O 1
ATOM 2365 N N . PHE A 1 296 ? 26.548 -0.781 -2.789 1.00 64.50 296 PHE A N 1
ATOM 2366 C CA . PHE A 1 296 ? 26.726 0.645 -3.029 1.00 64.50 296 PHE A CA 1
ATOM 2367 C C . PHE A 1 296 ? 26.392 0.936 -4.490 1.00 64.50 296 PHE A C 1
ATOM 2369 O O . PHE A 1 296 ? 25.370 1.550 -4.742 1.00 64.50 296 PHE A O 1
ATOM 2376 N N . GLU A 1 297 ? 27.148 0.411 -5.451 1.00 70.19 297 GLU A N 1
ATOM 2377 C CA . GLU A 1 297 ? 26.895 0.618 -6.882 1.00 70.19 297 GLU A CA 1
ATOM 2378 C C . GLU A 1 297 ? 25.922 -0.410 -7.484 1.00 70.19 297 GLU A C 1
ATOM 2380 O O . GLU A 1 297 ? 25.082 -0.053 -8.314 1.00 70.19 297 GLU A O 1
ATOM 2385 N N . SER A 1 298 ? 25.998 -1.673 -7.051 1.00 75.56 298 SER A N 1
ATOM 2386 C CA . SER A 1 298 ? 25.135 -2.767 -7.524 1.00 75.56 298 SER A CA 1
ATOM 2387 C C . SER A 1 298 ? 24.097 -3.172 -6.474 1.00 75.56 298 SER A C 1
ATOM 2389 O O . SER A 1 298 ? 24.408 -3.245 -5.287 1.00 75.56 298 SER A O 1
ATOM 2391 N N . LEU A 1 299 ? 22.873 -3.514 -6.893 1.00 81.00 299 LEU A N 1
ATOM 2392 C CA . LEU A 1 299 ? 21.873 -4.077 -5.976 1.00 81.00 299 LEU A CA 1
ATOM 2393 C C . LEU A 1 299 ? 22.216 -5.531 -5.640 1.00 81.00 299 LEU A C 1
ATOM 2395 O O . LEU A 1 299 ? 22.357 -6.373 -6.531 1.00 81.00 299 LEU A O 1
ATOM 2399 N N . GLN A 1 300 ? 22.300 -5.832 -4.347 1.00 84.38 300 GLN A N 1
ATOM 2400 C CA . GLN A 1 300 ? 22.563 -7.175 -3.847 1.00 84.38 300 GLN A CA 1
ATOM 2401 C C . GLN A 1 300 ? 21.329 -7.714 -3.133 1.00 84.38 300 GLN A C 1
ATOM 2403 O O . GLN A 1 300 ? 20.648 -7.001 -2.396 1.00 84.38 300 GLN A O 1
ATOM 2408 N N . PHE A 1 301 ? 21.046 -8.995 -3.331 1.00 87.69 301 PHE A N 1
ATOM 2409 C CA . PHE A 1 301 ? 19.816 -9.619 -2.867 1.00 87.69 301 PHE A CA 1
ATOM 2410 C C . PHE A 1 301 ? 20.093 -10.896 -2.096 1.00 87.69 301 PHE A C 1
ATOM 2412 O O . PHE A 1 301 ? 21.020 -11.644 -2.413 1.00 87.69 301 PHE A O 1
ATOM 2419 N N . VAL A 1 302 ? 19.219 -11.190 -1.140 1.00 88.31 302 VAL A N 1
ATOM 2420 C CA . VAL A 1 302 ? 19.124 -12.503 -0.506 1.00 88.31 302 VAL A CA 1
ATOM 2421 C C . VAL A 1 302 ? 17.719 -13.036 -0.724 1.00 88.31 302 VAL A C 1
ATOM 2423 O O . VAL A 1 302 ? 16.742 -12.403 -0.323 1.00 88.31 302 VAL A O 1
ATOM 2426 N N . GLN A 1 303 ? 17.637 -14.203 -1.356 1.00 91.00 303 GLN A N 1
ATOM 2427 C CA . GLN A 1 303 ? 16.412 -14.982 -1.465 1.00 91.00 303 GLN A CA 1
ATOM 2428 C C . GLN A 1 303 ? 16.372 -16.005 -0.327 1.00 91.00 303 GLN A C 1
ATOM 2430 O O . GLN A 1 303 ? 17.267 -16.846 -0.229 1.00 91.00 303 GLN A O 1
ATOM 2435 N N . GLU A 1 304 ? 15.368 -15.933 0.539 1.00 89.00 304 GLU A N 1
ATOM 2436 C CA . GLU A 1 304 ? 15.179 -16.889 1.628 1.00 89.00 304 GLU A CA 1
ATOM 2437 C C . GLU A 1 304 ? 14.494 -18.166 1.126 1.00 89.00 304 GLU A C 1
ATOM 2439 O O . GLU A 1 304 ? 13.531 -18.135 0.361 1.00 89.00 304 GLU A O 1
ATOM 2444 N N . ASP A 1 305 ? 15.000 -19.302 1.591 1.00 82.38 305 ASP A N 1
ATOM 2445 C CA . ASP A 1 305 ? 14.377 -20.612 1.504 1.00 82.38 305 ASP A CA 1
ATOM 2446 C C . ASP A 1 305 ? 13.894 -20.998 2.896 1.00 82.38 305 ASP A C 1
ATOM 2448 O O . ASP A 1 305 ? 14.658 -21.433 3.764 1.00 82.38 305 ASP A O 1
ATOM 2452 N N . GLU A 1 306 ? 12.596 -20.801 3.100 1.00 70.44 306 GLU A N 1
ATOM 2453 C CA . GLU A 1 306 ? 11.936 -21.014 4.382 1.00 70.44 306 GLU A CA 1
ATOM 2454 C C . GLU A 1 306 ? 11.913 -22.474 4.820 1.00 70.44 306 GLU A C 1
ATOM 2456 O O . GLU A 1 306 ? 11.862 -22.748 6.018 1.00 70.44 306 GLU A O 1
ATOM 2461 N N . VAL A 1 307 ? 11.977 -23.412 3.871 1.00 72.31 307 VAL A N 1
ATOM 2462 C CA . VAL A 1 307 ? 11.967 -24.848 4.172 1.00 72.31 307 VAL A CA 1
ATOM 2463 C C . VAL A 1 307 ? 13.254 -25.235 4.892 1.00 72.31 307 VAL A C 1
ATOM 2465 O O . VAL A 1 307 ? 13.232 -26.042 5.821 1.00 72.31 307 VAL A O 1
ATOM 2468 N N . HIS A 1 308 ? 14.371 -24.632 4.488 1.00 68.88 308 HIS A N 1
ATOM 2469 C CA . HIS A 1 308 ? 15.691 -24.955 5.021 1.00 68.88 308 HIS A CA 1
ATOM 2470 C C . HIS A 1 308 ? 16.243 -23.891 5.984 1.00 68.88 308 HIS A C 1
ATOM 2472 O O . HIS A 1 308 ? 17.273 -24.131 6.614 1.00 68.88 308 HIS A O 1
ATOM 2478 N N . GLY A 1 309 ? 15.585 -22.733 6.115 1.00 71.69 309 GLY A N 1
ATOM 2479 C CA . GLY A 1 309 ? 16.065 -21.597 6.911 1.00 71.69 309 GLY A CA 1
ATOM 2480 C C . GLY A 1 309 ? 17.359 -20.984 6.369 1.00 71.69 309 GLY A C 1
ATOM 2481 O O . GLY A 1 309 ? 18.195 -20.495 7.137 1.00 71.69 309 GLY A O 1
ATOM 2482 N N . MET A 1 310 ? 17.547 -21.065 5.050 1.00 78.50 310 MET A N 1
ATOM 2483 C CA . MET A 1 310 ? 18.773 -20.675 4.355 1.00 78.50 310 MET A CA 1
ATOM 2484 C C . MET A 1 310 ? 18.523 -19.487 3.430 1.00 78.50 310 MET A C 1
ATOM 2486 O O . MET A 1 310 ? 17.503 -19.422 2.757 1.00 78.50 310 MET A O 1
ATOM 2490 N N . GLY A 1 311 ? 19.481 -18.569 3.343 1.00 83.69 311 GLY A N 1
ATOM 2491 C CA . GLY A 1 311 ? 19.478 -17.467 2.386 1.00 83.69 311 GLY A CA 1
ATOM 2492 C C . GLY A 1 311 ? 20.436 -17.727 1.227 1.00 83.69 311 GLY A C 1
ATOM 2493 O O . GLY A 1 311 ? 21.577 -18.151 1.443 1.00 83.69 311 GLY A O 1
ATOM 2494 N N . TYR A 1 312 ? 19.993 -17.436 0.005 1.00 85.88 312 TYR A N 1
ATOM 2495 C CA . TYR A 1 312 ? 20.800 -17.456 -1.211 1.00 85.88 312 TYR A CA 1
ATOM 2496 C C . TYR A 1 312 ? 21.129 -16.034 -1.640 1.00 85.88 312 TYR A C 1
ATOM 2498 O O . TYR A 1 312 ? 20.263 -15.301 -2.116 1.00 85.88 312 TYR A O 1
ATOM 2506 N N . TRP A 1 313 ? 22.395 -15.655 -1.494 1.00 86.88 313 TRP A N 1
ATOM 2507 C CA . TRP A 1 313 ? 22.860 -14.350 -1.944 1.00 86.88 313 TRP A CA 1
ATOM 2508 C C . TRP A 1 313 ? 23.061 -14.308 -3.465 1.00 86.88 313 TRP A C 1
ATOM 2510 O O . TRP A 1 313 ? 23.530 -15.282 -4.070 1.00 86.88 313 TRP A O 1
ATOM 2520 N N . SER A 1 314 ? 22.738 -13.169 -4.079 1.00 83.81 314 SER A N 1
ATOM 2521 C CA . SER A 1 314 ? 22.997 -12.893 -5.492 1.00 83.81 314 SER A CA 1
ATOM 2522 C C . SER A 1 314 ? 23.195 -11.400 -5.778 1.00 83.81 314 SER A C 1
ATOM 2524 O O . SER A 1 314 ? 22.618 -10.545 -5.114 1.00 83.81 314 SER A O 1
ATOM 2526 N N . CYS A 1 315 ? 23.969 -11.104 -6.821 1.00 84.44 315 CYS A N 1
ATOM 2527 C CA . CYS A 1 315 ? 24.065 -9.794 -7.463 1.00 84.44 315 CYS A CA 1
ATOM 2528 C C . CYS A 1 315 ? 23.879 -10.024 -8.974 1.00 84.44 315 CYS A C 1
ATOM 2530 O O . CYS A 1 315 ? 24.855 -10.310 -9.671 1.00 84.44 315 CYS A O 1
ATOM 2532 N N . PRO A 1 316 ? 22.628 -10.054 -9.477 1.00 82.38 316 PRO A N 1
ATOM 2533 C CA . PRO A 1 316 ? 22.347 -10.456 -10.858 1.00 82.38 316 PRO A CA 1
ATOM 2534 C C . PRO A 1 316 ? 22.868 -9.459 -11.898 1.00 82.38 316 PRO A C 1
ATOM 2536 O O . PRO A 1 316 ? 23.174 -9.849 -13.022 1.00 82.38 316 PRO A O 1
ATOM 2539 N N . TYR A 1 317 ? 22.985 -8.189 -11.507 1.00 81.94 317 TYR A N 1
ATOM 2540 C CA . TYR A 1 317 ? 23.357 -7.080 -12.378 1.00 81.94 317 TYR A CA 1
ATOM 2541 C C . TYR A 1 317 ? 24.518 -6.298 -11.753 1.00 81.94 317 TYR A C 1
ATOM 2543 O O . TYR A 1 317 ? 24.302 -5.229 -11.187 1.00 81.94 317 TYR A O 1
ATOM 2551 N N . PRO A 1 318 ? 25.747 -6.843 -11.791 1.00 78.50 318 PRO A N 1
ATOM 2552 C CA . PRO A 1 318 ? 26.914 -6.145 -11.271 1.00 78.50 318 PRO A CA 1
ATOM 2553 C C . PRO A 1 318 ? 27.279 -4.957 -12.169 1.00 78.50 318 PRO A C 1
ATOM 2555 O O . PRO A 1 318 ? 27.230 -5.068 -13.400 1.00 78.50 318 PRO A O 1
ATOM 2558 N N . PHE A 1 319 ? 27.674 -3.841 -11.557 1.00 76.94 319 PHE A N 1
ATOM 2559 C CA . PHE A 1 319 ? 28.124 -2.633 -12.247 1.00 76.94 319 PHE A CA 1
ATOM 2560 C C . PHE A 1 319 ? 29.305 -2.925 -13.186 1.00 76.94 319 PHE A C 1
ATOM 2562 O O . PHE A 1 319 ? 30.263 -3.607 -12.809 1.00 76.94 319 PHE A O 1
ATOM 2569 N N . LYS A 1 320 ? 29.241 -2.421 -14.424 1.00 71.25 320 LYS A N 1
ATOM 2570 C CA . LYS A 1 320 ? 30.156 -2.849 -15.499 1.00 71.25 320 LYS A CA 1
ATOM 2571 C C . LYS A 1 320 ? 31.615 -2.434 -15.291 1.00 71.25 320 LYS A C 1
ATOM 2573 O O . LYS A 1 320 ? 32.496 -3.247 -15.555 1.00 71.25 320 LYS A O 1
ATOM 2578 N N . ASP A 1 321 ? 31.878 -1.234 -14.775 1.00 65.81 321 ASP A N 1
ATOM 2579 C CA . ASP A 1 321 ? 33.250 -0.693 -14.718 1.00 65.81 321 ASP A CA 1
ATOM 2580 C C . ASP A 1 321 ? 34.060 -1.184 -13.503 1.00 65.81 321 ASP A C 1
ATOM 2582 O O . ASP A 1 321 ? 35.275 -1.007 -13.451 1.00 65.81 321 ASP A O 1
ATOM 2586 N N . PHE A 1 322 ? 33.418 -1.848 -12.534 1.00 60.91 322 PHE A N 1
ATOM 2587 C CA . PHE A 1 322 ? 34.081 -2.405 -11.344 1.00 60.91 322 PHE A CA 1
ATOM 2588 C C . PHE A 1 322 ? 34.170 -3.925 -11.352 1.00 60.91 322 PHE A C 1
ATOM 2590 O O . PHE A 1 322 ? 34.589 -4.542 -10.371 1.00 60.91 322 PHE A O 1
ATOM 2597 N N . ALA A 1 323 ? 33.908 -4.538 -12.503 1.00 52.50 323 ALA A N 1
ATOM 2598 C CA . ALA A 1 323 ? 34.258 -5.922 -12.731 1.00 52.50 323 ALA A CA 1
ATOM 2599 C C . ALA A 1 323 ? 35.783 -6.167 -12.666 1.00 52.50 323 ALA A C 1
ATOM 2601 O O . ALA A 1 323 ? 36.195 -7.252 -13.016 1.00 52.50 323 ALA A O 1
ATOM 2602 N N . GLU A 1 324 ? 36.656 -5.253 -12.232 1.00 51.44 324 GLU A N 1
ATOM 2603 C CA . GLU A 1 324 ? 38.107 -5.491 -12.115 1.00 51.44 324 GLU A CA 1
ATOM 2604 C C . GLU A 1 324 ? 38.722 -5.086 -10.758 1.00 51.44 324 GLU A C 1
ATOM 2606 O O . GLU A 1 324 ? 39.885 -5.401 -10.523 1.00 51.44 324 GLU A O 1
ATOM 2611 N N . SER A 1 325 ? 37.969 -4.488 -9.819 1.00 50.94 325 SER A N 1
ATOM 2612 C CA . SER A 1 325 ? 38.507 -3.995 -8.533 1.00 50.94 325 SER A CA 1
ATOM 2613 C C . SER A 1 325 ? 38.022 -4.779 -7.296 1.00 50.94 325 SER A C 1
ATOM 2615 O O . SER A 1 325 ? 36.992 -5.454 -7.316 1.00 50.94 325 SER A O 1
ATOM 2617 N N . GLU A 1 326 ? 38.778 -4.704 -6.192 1.00 52.28 326 GLU A N 1
ATOM 2618 C CA . GLU A 1 326 ? 38.499 -5.345 -4.888 1.00 52.28 326 GLU A CA 1
ATOM 2619 C C . GLU A 1 326 ? 37.378 -4.643 -4.079 1.00 52.28 326 GLU A C 1
ATOM 2621 O O . GLU A 1 326 ? 37.495 -4.434 -2.873 1.00 52.28 326 GLU A O 1
ATOM 2626 N N . THR A 1 327 ? 36.278 -4.238 -4.714 1.00 56.47 327 THR A N 1
ATOM 2627 C CA . THR A 1 327 ? 35.120 -3.641 -4.016 1.00 56.47 327 THR A CA 1
ATOM 2628 C C . THR A 1 327 ? 34.205 -4.715 -3.415 1.00 56.47 327 THR A C 1
ATOM 2630 O O . THR A 1 327 ? 34.350 -5.907 -3.700 1.00 56.47 327 THR A O 1
ATOM 2633 N N . LEU A 1 328 ? 33.216 -4.326 -2.596 1.00 53.03 328 LEU A N 1
ATOM 2634 C CA . LEU A 1 328 ? 32.163 -5.245 -2.120 1.00 53.03 328 LEU A CA 1
ATOM 2635 C C . LEU A 1 328 ? 31.384 -5.892 -3.281 1.00 53.03 328 LEU A C 1
ATOM 2637 O O . LEU A 1 328 ? 30.869 -6.997 -3.124 1.00 53.03 328 LEU A O 1
ATOM 2641 N N . ASP A 1 329 ? 31.367 -5.267 -4.459 1.00 54.62 329 ASP A N 1
ATOM 2642 C CA . ASP A 1 329 ? 30.765 -5.820 -5.675 1.00 54.62 329 ASP A CA 1
ATOM 2643 C C . ASP A 1 329 ? 31.595 -6.956 -6.294 1.00 54.62 329 ASP A C 1
ATOM 2645 O O . ASP A 1 329 ? 31.053 -7.799 -7.012 1.00 54.62 329 ASP A O 1
ATOM 2649 N N . SER A 1 330 ? 32.873 -7.106 -5.920 1.00 56.34 330 SER A N 1
ATOM 2650 C CA . SER A 1 330 ? 33.663 -8.305 -6.243 1.00 56.34 330 SER A CA 1
ATOM 2651 C C . SER A 1 330 ? 33.067 -9.587 -5.638 1.00 56.34 330 SER A C 1
ATOM 2653 O O . SER A 1 330 ? 33.339 -10.687 -6.130 1.00 56.34 330 SER A O 1
ATOM 2655 N N . LEU A 1 331 ? 32.192 -9.473 -4.624 1.00 57.88 331 LEU A N 1
ATOM 2656 C CA . LEU A 1 331 ? 31.413 -10.595 -4.093 1.00 57.88 331 LEU A CA 1
ATOM 2657 C C . LEU A 1 331 ? 30.465 -11.191 -5.144 1.00 57.88 331 LEU A C 1
ATOM 2659 O O . LEU A 1 331 ? 30.187 -12.384 -5.064 1.00 57.88 331 LEU A O 1
ATOM 2663 N N . ALA A 1 332 ? 30.057 -10.432 -6.173 1.00 57.16 332 ALA A N 1
ATOM 2664 C CA . ALA A 1 332 ? 29.253 -10.936 -7.297 1.00 57.16 332 ALA A CA 1
ATOM 2665 C C . ALA A 1 332 ? 29.951 -12.064 -8.067 1.00 57.16 332 ALA A C 1
ATOM 2667 O O . ALA A 1 332 ? 29.297 -12.910 -8.674 1.00 57.16 332 ALA A O 1
ATOM 2668 N N . ARG A 1 333 ? 31.287 -12.114 -8.000 1.00 57.09 333 ARG A N 1
ATOM 2669 C CA . ARG A 1 333 ? 32.120 -13.164 -8.605 1.00 57.09 333 ARG A CA 1
ATOM 2670 C C . ARG A 1 333 ? 32.212 -14.420 -7.746 1.00 57.09 333 ARG A C 1
ATOM 2672 O O . ARG A 1 333 ? 32.644 -15.467 -8.229 1.00 57.09 333 ARG A O 1
ATOM 2679 N N . ARG A 1 334 ? 31.860 -14.334 -6.461 1.00 54.31 334 ARG A N 1
ATOM 2680 C CA . ARG A 1 334 ? 31.872 -15.488 -5.560 1.00 54.31 334 ARG A CA 1
ATOM 2681 C C . ARG A 1 334 ? 30.631 -16.339 -5.840 1.00 54.31 334 ARG A C 1
ATOM 2683 O O . ARG A 1 334 ? 29.548 -15.824 -6.101 1.00 54.31 334 ARG A O 1
ATOM 2690 N N . LYS A 1 335 ? 30.790 -17.668 -5.802 1.00 51.41 335 LYS A N 1
ATOM 2691 C CA . LYS A 1 335 ? 29.666 -18.616 -5.924 1.00 51.41 335 LYS A CA 1
ATOM 2692 C C . LYS A 1 335 ? 28.565 -18.235 -4.933 1.00 51.41 335 LYS A C 1
ATOM 2694 O O . LYS A 1 335 ? 28.897 -17.850 -3.814 1.00 51.41 335 LYS A O 1
ATOM 2699 N N . LYS A 1 336 ? 27.293 -18.420 -5.327 1.00 58.81 336 LYS A N 1
ATOM 2700 C CA . LYS A 1 336 ? 26.110 -18.285 -4.455 1.00 58.81 336 LYS A CA 1
ATOM 2701 C C . LYS A 1 336 ? 26.444 -18.795 -3.056 1.00 58.81 336 LYS A C 1
ATOM 2703 O O . LYS A 1 336 ? 26.644 -19.997 -2.861 1.00 58.81 336 LYS A O 1
ATOM 2708 N N . ALA A 1 337 ? 26.557 -17.872 -2.114 1.00 58.91 337 ALA A N 1
ATOM 2709 C CA . ALA A 1 337 ? 26.897 -18.199 -0.748 1.00 58.91 337 ALA A CA 1
ATOM 2710 C C . ALA A 1 337 ? 25.606 -18.450 0.033 1.00 58.91 337 ALA A C 1
ATOM 2712 O O . ALA A 1 337 ? 24.592 -17.777 -0.168 1.00 58.91 337 ALA A O 1
ATOM 2713 N N . ARG A 1 338 ? 25.646 -19.495 0.860 1.00 60.53 338 ARG A N 1
ATOM 2714 C CA . ARG A 1 338 ? 24.542 -19.917 1.716 1.00 60.53 338 ARG A CA 1
ATOM 2715 C C . ARG A 1 338 ? 24.749 -19.309 3.094 1.00 60.53 338 ARG A C 1
ATOM 2717 O O . ARG A 1 338 ? 25.805 -19.518 3.688 1.00 60.53 338 ARG A O 1
ATOM 2724 N N . TYR A 1 339 ? 23.746 -18.608 3.599 1.00 60.44 339 TYR A N 1
ATOM 2725 C CA . TYR A 1 339 ? 23.787 -17.983 4.921 1.00 60.44 339 TYR A CA 1
ATOM 2726 C C . TYR A 1 339 ? 22.607 -18.453 5.764 1.00 60.44 339 TYR A C 1
ATOM 2728 O O . TYR A 1 339 ? 21.569 -18.819 5.217 1.00 60.44 339 TYR A O 1
ATOM 2736 N N . ALA A 1 340 ? 22.757 -18.442 7.088 1.00 58.44 340 ALA A N 1
ATOM 2737 C CA . ALA A 1 340 ? 21.604 -18.562 7.971 1.00 58.44 340 ALA A CA 1
ATOM 2738 C C . ALA A 1 340 ? 20.736 -17.304 7.816 1.00 58.44 340 ALA A C 1
ATOM 2740 O O . ALA A 1 340 ? 21.264 -16.189 7.828 1.00 58.44 340 ALA A O 1
ATOM 2741 N N . CYS A 1 341 ? 19.428 -17.477 7.644 1.00 57.31 341 CYS A N 1
ATOM 2742 C CA . CYS A 1 341 ? 18.498 -16.355 7.548 1.00 57.31 341 CYS A CA 1
ATOM 2743 C C . CYS A 1 341 ? 18.441 -15.559 8.862 1.00 57.31 341 CYS A C 1
ATOM 2745 O O . CYS A 1 341 ? 18.506 -16.135 9.949 1.00 57.31 341 CYS A O 1
ATOM 2747 N N . CYS A 1 342 ? 18.276 -14.236 8.762 1.00 57.50 342 CYS A N 1
ATOM 2748 C CA . CYS A 1 342 ? 18.337 -13.311 9.902 1.00 57.50 342 CYS A CA 1
ATOM 2749 C C . CYS A 1 342 ? 17.301 -13.596 11.002 1.00 57.50 342 CYS A C 1
ATOM 2751 O O . CYS A 1 342 ? 17.559 -13.288 12.164 1.00 57.50 342 CYS A O 1
ATOM 2753 N N . ASP A 1 343 ? 16.163 -14.192 10.638 1.00 54.12 343 ASP A N 1
ATOM 2754 C CA . ASP A 1 343 ? 15.031 -14.432 11.539 1.00 54.12 343 ASP A CA 1
ATOM 2755 C C . ASP A 1 343 ? 14.794 -15.926 11.843 1.00 54.12 343 ASP A C 1
ATOM 2757 O O . ASP A 1 343 ? 13.827 -16.272 12.527 1.00 54.12 343 ASP A O 1
ATOM 2761 N N . PHE A 1 344 ? 15.656 -16.830 11.360 1.00 47.34 344 PHE A N 1
ATOM 2762 C CA . PHE A 1 344 ? 15.510 -18.260 11.636 1.00 47.34 344 PHE A CA 1
ATOM 2763 C C . PHE A 1 344 ? 16.263 -18.637 12.917 1.00 47.34 344 PHE A C 1
ATOM 2765 O O . PHE A 1 344 ? 17.420 -18.243 13.093 1.00 47.34 344 PHE A O 1
ATOM 2772 N N . PRO A 1 345 ? 15.645 -19.412 13.832 1.00 43.69 345 PRO A N 1
ATOM 2773 C CA . PRO A 1 345 ? 16.363 -19.929 14.986 1.00 43.69 345 PRO A CA 1
ATOM 2774 C C . PRO A 1 345 ? 17.554 -20.748 14.487 1.00 43.69 345 PRO A C 1
ATOM 2776 O O . PRO A 1 345 ? 17.392 -21.602 13.614 1.00 43.69 345 PRO A O 1
ATOM 2779 N N . ALA A 1 346 ? 18.745 -20.476 15.034 1.00 40.00 346 ALA A N 1
ATOM 2780 C CA . ALA A 1 346 ? 19.954 -21.206 14.672 1.00 40.00 346 ALA A CA 1
ATOM 2781 C C . ALA A 1 346 ? 19.663 -22.717 14.702 1.00 40.00 346 ALA A C 1
ATOM 2783 O O . ALA A 1 346 ? 19.033 -23.178 15.666 1.00 40.00 346 ALA A O 1
ATOM 2784 N N . PRO A 1 347 ? 20.084 -23.491 13.680 1.00 38.41 347 PRO A N 1
ATOM 2785 C CA . PRO A 1 347 ? 19.865 -24.926 13.681 1.00 38.41 347 PRO A CA 1
ATOM 2786 C C . PRO A 1 347 ? 20.394 -25.476 15.002 1.00 38.41 347 PRO A C 1
ATOM 2788 O O . PRO A 1 347 ? 21.559 -25.261 15.356 1.00 38.41 347 PRO A O 1
ATOM 2791 N N . LYS A 1 348 ? 19.511 -26.121 15.778 1.00 33.69 348 LYS A N 1
ATOM 2792 C CA . LYS A 1 348 ? 19.915 -26.809 17.005 1.00 33.69 348 LYS A CA 1
ATOM 2793 C C . LYS A 1 348 ? 21.051 -27.730 16.596 1.00 33.69 348 LYS A C 1
ATOM 2795 O O . LYS A 1 348 ? 20.838 -28.581 15.736 1.00 33.69 348 LYS A O 1
ATOM 2800 N N . LYS A 1 349 ? 22.244 -27.534 17.170 1.00 31.75 349 LYS A N 1
ATOM 2801 C CA . LYS A 1 349 ? 23.358 -28.467 17.000 1.00 31.75 349 LYS A CA 1
ATOM 2802 C C . LYS A 1 349 ? 22.818 -29.845 17.364 1.00 31.75 349 LYS A C 1
ATOM 2804 O O . LYS A 1 349 ? 22.619 -30.131 18.542 1.00 31.75 349 LYS A O 1
ATOM 2809 N N . THR A 1 350 ? 22.520 -30.670 16.369 1.00 30.52 350 THR A N 1
ATOM 2810 C CA . THR A 1 350 ? 22.375 -32.101 16.581 1.00 30.52 350 THR A CA 1
ATOM 2811 C C . THR A 1 350 ? 23.718 -32.535 17.128 1.00 30.52 350 THR A C 1
ATOM 2813 O O . THR A 1 350 ? 24.738 -32.357 16.461 1.00 30.52 350 THR A O 1
ATOM 2816 N N . ALA A 1 351 ? 23.727 -32.979 18.384 1.00 30.28 351 ALA A N 1
ATOM 2817 C CA . ALA A 1 351 ? 24.883 -33.640 18.951 1.00 30.28 351 ALA A CA 1
ATOM 2818 C C . ALA A 1 351 ? 25.311 -34.714 17.948 1.00 30.28 351 ALA A C 1
ATOM 2820 O O . ALA A 1 351 ? 24.496 -35.558 17.571 1.00 30.28 351 ALA A O 1
ATOM 2821 N N . CYS A 1 352 ? 26.542 -34.611 17.449 1.00 31.06 352 CYS A N 1
ATOM 2822 C CA . CYS A 1 352 ? 27.158 -35.717 16.741 1.00 31.06 352 CYS A CA 1
ATOM 2823 C C . CYS A 1 352 ? 27.111 -36.917 17.693 1.00 31.06 352 CYS A C 1
ATOM 2825 O O . CYS A 1 352 ? 27.634 -36.822 18.806 1.00 31.06 352 CYS A O 1
ATOM 2827 N N . LEU A 1 353 ? 26.421 -37.976 17.273 1.00 31.91 353 LEU A N 1
ATOM 2828 C CA . LEU A 1 353 ? 26.619 -39.316 17.816 1.00 31.91 353 LEU A CA 1
ATOM 2829 C C . LEU A 1 353 ? 27.920 -39.886 17.256 1.00 31.91 353 LEU A C 1
ATOM 2831 O O . LEU A 1 353 ? 28.180 -39.641 16.052 1.00 31.91 353 LEU A O 1
#

Foldseek 3Di:
DQDDDDFQFAPQQSLLVCVLVVHCVVQRVVVLDWFCALLNLQSVLVSNVNHDLLSSLCNLLGHELCLLQALAAAPLDLARCACRNVPRGHGRGGQPDFFWAFLVQQVVCCVPPVAGTTGYDFPPLQQADLVPQFGIGQADPQPRHGDGSVINDRCCQPPPDPPDHSNVDDTHNPHDLLSSLLNQLRVVSSPDQFRQHNLLLLVLLLVLLVVCCVPDPPPNVVSVVSNVVSVVLNVLVVVCQVQQFPVNRNDPSNVSSVSCSVRDSHNVVSVVSSVVSDVDTHGSSSSSQKYFPDDDGFTKMWGADPVVQKTWIAGPRQGDPCCPDPDPSVCNVPPGDIDRGPGDDDPDPPPDD

Organism: NCBI:txid2745518

Sequence (353 aa):
MRLRIQRGESLRSYVARTLYLNFGKHELSSLANGNILTKDVRKIASILGWSGCHGFNRLLHEHTNYPMNSVFKDEHDISYSLASYTNSGYVIESSALSHSFCPDCLSDDIKSLGYSYWRRPLHSDVNVCTKHSTKLVHNCPFCGEHFSVDNHGLEVMWSGCNGRYLNEVVADTGVDEVEAKLASFVVGFYKCSFHIPIEKAICVLIERLLQLRSTTSERIDQLENDLEWLDKRIHSMSCAKSQNNGLMVNVLSFSYFDMVIVYFDRFDHFLNSLRAASASFRPIDSLWHTYNSGGFESLQFVQEDEVHGMGYWSCPYPFKDFAESETLDSLARRKKARYACCDFPAPKKTACL

Radius of gyration: 22.77 Å; chains: 1; bounding box: 63×63×57 Å

InterPro domains:
  IPR009492 TniQ [PF06527] (2-136)

=== Feature glossary ===
Legend for the data blocks above and below:

— What the protein is —

The amino-acid sequence is the protein's primary structure: the linear order of residues from the N-terminus to the C-terminus, written in one-letter code. Everything else here — the 3D coordinates, the secondary structure, the domain annotations — is ultimately a consequence of this string.

Database cross-references. InterPro integrates a dozen domain/family signature databases into unified entries with residue-range hits. GO terms attach function/process/location labels with evidence codes. CATH codes position the fold in a four-level structural taxonomy. Organism is the NCBI-taxonomy species name.

— Where its atoms are —

The mmCIF block holds the 3D Cartesian coordinates of each backbone atom (N, Cα, C, O) in ångströms. mmCIF is the PDB's canonical archive format — a tagged-loop text representation of the atomic model.

The six renders are orthographic views along the three Cartesian axes in both directions. Representation (cartoon, sticks, or surface) and color scheme (sequence-rainbow or by-chain) vary across proteins so the training set covers all the common visualization conventions.

— Local backbone conformation —

Secondary structure is the local, repeating backbone conformation. DSSP classifies it into eight states by reading the hydrogen-bond network: three helix types (H, G, I), two β types (E, B), two non-regular types (T, S), and unstructured coil (-).

SS3 is a coarse helix/strand/coil call (letters a/b/c) made by the P-SEA algorithm from inter-Cα distances and dihedrals. It is less detailed than DSSP but needs only Cα positions.

Backbone dihedral angles. Every residue except chain termini has a φ (preceding-C → N → Cα → C) and a ψ (N → Cα → C → next-N). They are reported in degrees following the IUPAC sign convention. Secondary structure is essentially a statement about which (φ, ψ) basin each residue occupies.

— Global shape and packing —

The geometric summary reports three shape descriptors. Rg (radius of gyration) measures how spread out the Cα atoms are about their centre of mass; compact globular proteins have small Rg, elongated or unfolded ones large. Cα contacts (<8 Å, |i−j|>4) count long-range residue pairs in spatial proximity — high for tightly packed folds, near zero for rods or random coil. The bounding-box extents give the protein's footprint along x, y, z in Å.

Solvent accessibility: the surface area of each residue that a 1.4 Å water probe can touch, in Å². When only backbone atoms are present the absolute values are lower than full-atom SASA (side chains contribute most of the area) and are flagged as backbone-only.

Plot images: a contact map (which residues are close in 3D, as an N×N binary image), a Ramachandran scatter (backbone torsion angles, revealing secondary-structure composition at a glance), and — for AlphaFold structures — a PAE heatmap (pairwise prediction confidence).

— Structural neighborhood —

Foldseek's 3Di representation compresses backbone geometry into a per-residue letter drawn from a learned twenty-state alphabet. It captures the tertiary interaction pattern around each residue — which residues are packed against it in space, regardless of where they are in sequence.

Structural nearest neighbors (via Foldseek easy-search vs the PDB). Reported per hit: target PDB id, E-value, and alignment TM-score. A TM-score above ~0.5 is the conventional threshold for 'same fold'.

— Confidence and disorder —

pLDDT (predicted Local Distance Difference Test) is AlphaFold's per-residue confidence score, ranging from 0 to 100. Values above 90 indicate high confidence (typically well-packed cores); 70–90 is confident; 50–70 low confidence; below 50 usually means the region is disordered or the prediction is unreliable there. AlphaFold stores pLDDT in the mmCIF B-factor column.

For experimental (PDB) structures, the B-factor (temperature factor) quantifies the positional spread of each atom in the crystal — a combination of thermal vibration and static disorder — in units of Å². High B-factors mark flexible loops or poorly resolved regions; low B-factors mark the rigid, well-ordered core.

Predicted Aligned Error (PAE) is an AlphaFold confidence matrix: entry (i, j) is the expected error in the position of residue j, in ångströms, when the prediction is superimposed on the true structure at residue i. Low PAE within a block of residues means that block is internally rigid and well-predicted; high PAE between two blocks means their relative placement is uncertain even if each block individually is confident.